Protein AF-A0A0G1BAZ5-F1 (afdb_monomer_lite)

pLDDT: mean 87.88, std 10.34, range [31.88, 98.12]

InterPro domains:
  IPR029044 Nucleotide-diphospho-sugar transferases [G3DSA:3.90.550.10] (194-317)
  IPR029044 Nucleotide-diphospho-sugar transferases [SSF53448] (196-314)

Organism: NCBI:txid1618425

Structure (mmCIF, N/CA/C/O backbone):
data_AF-A0A0G1BAZ5-F1
#
_entry.id   AF-A0A0G1BAZ5-F1
#
loop_
_atom_site.group_PDB
_atom_site.id
_atom_site.type_symbol
_atom_site.label_atom_id
_atom_site.label_alt_id
_atom_site.label_comp_id
_atom_site.label_asym_id
_atom_site.label_entity_id
_atom_site.label_seq_id
_atom_site.pdbx_PDB_ins_code
_atom_site.Cartn_x
_atom_site.Cartn_y
_atom_site.Cartn_z
_atom_site.occupancy
_atom_site.B_iso_or_equiv
_atom_site.auth_seq_id
_atom_site.auth_comp_id
_atom_site.auth_asym_id
_atom_site.auth_atom_id
_atom_site.pdbx_PDB_model_num
ATOM 1 N N . MET A 1 1 ? 21.509 10.131 -35.962 1.00 60.25 1 MET A N 1
ATOM 2 C CA . MET A 1 1 ? 20.056 10.427 -35.978 1.00 60.25 1 MET A CA 1
ATOM 3 C C . MET A 1 1 ? 19.266 9.506 -36.912 1.00 60.25 1 MET A C 1
ATOM 5 O O . MET A 1 1 ? 18.356 8.851 -36.431 1.00 60.25 1 MET A O 1
ATOM 9 N N . ARG A 1 2 ? 19.625 9.376 -38.204 1.00 80.31 2 ARG A N 1
ATOM 10 C CA . ARG A 1 2 ? 18.877 8.543 -39.177 1.00 80.31 2 ARG A CA 1
ATOM 11 C C . ARG A 1 2 ? 18.777 7.054 -38.803 1.00 80.31 2 ARG A C 1
ATOM 13 O O . ARG A 1 2 ? 17.707 6.485 -38.927 1.00 80.31 2 ARG A O 1
ATOM 20 N N . ILE A 1 3 ? 19.853 6.454 -38.287 1.00 83.00 3 ILE A N 1
ATOM 21 C CA . ILE A 1 3 ? 19.886 5.029 -37.901 1.00 83.00 3 ILE A CA 1
ATOM 22 C C . ILE A 1 3 ? 18.921 4.736 -36.740 1.00 83.00 3 ILE A C 1
ATOM 24 O O . ILE A 1 3 ? 18.090 3.841 -36.843 1.00 83.00 3 ILE A O 1
ATOM 28 N N . LEU A 1 4 ? 18.992 5.529 -35.664 1.00 75.44 4 LEU A N 1
ATOM 29 C CA . LEU A 1 4 ? 18.112 5.383 -34.499 1.00 75.44 4 LEU A CA 1
ATOM 30 C C . LEU A 1 4 ? 16.642 5.632 -34.868 1.00 75.44 4 LEU A C 1
ATOM 32 O O . LEU A 1 4 ? 15.769 4.885 -34.444 1.00 75.44 4 LEU A O 1
ATOM 36 N N . LEU A 1 5 ? 16.375 6.645 -35.699 1.00 81.06 5 LEU A N 1
ATOM 37 C CA . LEU A 1 5 ? 15.030 6.923 -36.201 1.00 81.06 5 LEU A CA 1
ATOM 38 C C . LEU A 1 5 ? 14.478 5.731 -37.000 1.00 81.06 5 LEU A C 1
ATOM 40 O O . LEU A 1 5 ? 13.355 5.309 -36.755 1.00 81.06 5 LEU A O 1
ATOM 44 N N . VAL A 1 6 ? 15.271 5.167 -37.918 1.00 88.31 6 VAL A N 1
ATOM 45 C CA . VAL A 1 6 ? 14.879 3.992 -38.714 1.00 88.31 6 VAL A CA 1
ATOM 46 C C . VAL A 1 6 ? 14.618 2.783 -37.822 1.00 88.31 6 VAL A C 1
ATOM 48 O O . VAL A 1 6 ? 13.613 2.110 -38.016 1.00 88.31 6 VAL A O 1
ATOM 51 N N . PHE A 1 7 ? 15.456 2.546 -36.812 1.00 86.56 7 PHE A N 1
ATOM 52 C CA . PHE A 1 7 ? 15.243 1.474 -35.841 1.00 86.56 7 PHE A CA 1
ATOM 53 C C . PHE A 1 7 ? 13.914 1.623 -35.089 1.00 86.56 7 PHE A C 1
ATOM 55 O O . PHE A 1 7 ? 13.114 0.688 -35.049 1.00 86.56 7 PHE A O 1
ATOM 62 N N . ILE A 1 8 ? 13.663 2.807 -34.517 1.00 83.00 8 ILE A N 1
ATOM 63 C CA . ILE A 1 8 ? 12.456 3.088 -33.727 1.00 83.00 8 ILE A CA 1
ATOM 64 C C . ILE A 1 8 ? 11.206 2.992 -34.607 1.00 83.00 8 ILE A C 1
ATOM 66 O O . ILE A 1 8 ? 10.242 2.328 -34.228 1.00 83.00 8 ILE A O 1
ATOM 70 N N . LEU A 1 9 ? 11.227 3.605 -35.797 1.00 89.06 9 LEU A N 1
ATOM 71 C CA . LEU A 1 9 ? 10.102 3.571 -36.732 1.00 89.06 9 LEU A CA 1
ATOM 72 C C . LEU A 1 9 ? 9.824 2.155 -37.239 1.00 89.06 9 LEU A C 1
ATOM 74 O O . LEU A 1 9 ? 8.667 1.749 -37.253 1.00 89.06 9 LEU A O 1
ATOM 78 N N . ALA A 1 10 ? 10.855 1.390 -37.610 1.00 90.62 10 ALA A N 1
ATOM 79 C CA . ALA A 1 10 ? 10.693 0.002 -38.041 1.00 90.62 10 ALA A CA 1
ATOM 80 C C . ALA A 1 10 ? 10.115 -0.870 -36.919 1.00 90.62 10 ALA A C 1
ATOM 82 O O . ALA A 1 10 ? 9.191 -1.644 -37.159 1.00 90.62 10 ALA A O 1
ATOM 83 N N . THR A 1 11 ? 10.598 -0.696 -35.684 1.00 90.00 11 THR A N 1
ATOM 84 C CA . THR A 1 11 ? 10.094 -1.426 -34.510 1.00 90.00 11 THR A CA 1
ATOM 85 C C . THR A 1 11 ? 8.623 -1.117 -34.247 1.00 90.00 11 THR A C 1
ATOM 87 O O . THR A 1 11 ? 7.814 -2.038 -34.142 1.00 90.00 11 THR A O 1
ATOM 90 N N . ALA A 1 12 ? 8.253 0.167 -34.204 1.00 88.00 12 ALA A N 1
ATOM 91 C CA . ALA A 1 12 ? 6.871 0.582 -33.981 1.00 88.00 12 ALA A CA 1
ATOM 92 C C . ALA A 1 12 ? 5.942 0.134 -35.121 1.00 88.00 12 ALA A C 1
ATOM 94 O O . ALA A 1 12 ? 4.881 -0.429 -34.863 1.00 88.00 12 ALA A O 1
ATOM 95 N N . LEU A 1 13 ? 6.346 0.331 -36.381 1.00 91.31 13 LEU A N 1
ATOM 96 C CA . LEU A 1 13 ? 5.547 -0.049 -37.548 1.00 91.31 13 LEU A CA 1
ATOM 97 C C . LEU A 1 13 ? 5.283 -1.556 -37.569 1.00 91.31 13 LEU A C 1
ATOM 99 O O . LEU A 1 13 ? 4.149 -1.977 -37.767 1.00 91.31 13 LEU A O 1
ATOM 103 N N . SER A 1 14 ? 6.318 -2.359 -37.324 1.00 91.69 14 SER A N 1
ATOM 104 C CA . SER A 1 14 ? 6.213 -3.817 -37.276 1.00 91.69 14 SER A CA 1
ATOM 105 C C . SER A 1 14 ? 5.307 -4.308 -36.153 1.00 91.69 14 SER A C 1
ATOM 107 O O . SER A 1 14 ? 4.519 -5.231 -36.352 1.00 91.69 14 SER A O 1
ATOM 109 N N . PHE A 1 15 ? 5.389 -3.668 -34.984 1.00 88.31 15 PHE A N 1
ATOM 110 C CA . PHE A 1 15 ? 4.544 -3.980 -33.838 1.00 88.31 15 PHE A CA 1
ATOM 111 C C . PHE A 1 15 ? 3.056 -3.796 -34.174 1.00 88.31 15 PHE A C 1
ATOM 113 O O . PHE A 1 15 ? 2.274 -4.737 -34.049 1.00 88.31 15 PHE A O 1
ATOM 120 N N . TYR A 1 16 ? 2.674 -2.622 -34.691 1.00 87.56 16 TYR A N 1
ATOM 121 C CA . TYR A 1 16 ? 1.282 -2.342 -35.068 1.00 87.56 16 TYR A CA 1
ATOM 122 C C . TYR A 1 16 ? 0.821 -3.133 -36.299 1.00 87.56 16 TYR A C 1
ATOM 124 O O . TYR A 1 16 ? -0.332 -3.555 -36.362 1.00 87.56 16 TYR A O 1
ATOM 132 N N . ALA A 1 17 ? 1.705 -3.372 -37.272 1.00 87.44 17 ALA A N 1
ATOM 133 C CA . ALA A 1 17 ? 1.393 -4.221 -38.419 1.00 87.44 17 ALA A CA 1
ATOM 134 C C . ALA A 1 17 ? 1.111 -5.667 -37.985 1.00 87.44 17 ALA A C 1
ATOM 136 O O . ALA A 1 17 ? 0.187 -6.290 -38.504 1.00 87.44 17 ALA A O 1
ATOM 137 N N . SER A 1 18 ? 1.864 -6.184 -37.011 1.00 84.12 18 SER A N 1
ATOM 138 C CA . SER A 1 18 ? 1.655 -7.525 -36.453 1.00 84.12 18 SER A CA 1
ATOM 139 C C . SER A 1 18 ? 0.312 -7.641 -35.734 1.00 84.12 18 SER A C 1
ATOM 141 O O . SER A 1 18 ? -0.382 -8.639 -35.916 1.00 84.12 18 SER A O 1
ATOM 143 N N . ASP A 1 19 ? -0.091 -6.613 -34.983 1.00 81.38 19 ASP A N 1
ATOM 144 C CA . ASP A 1 19 ? -1.413 -6.544 -34.347 1.00 81.38 19 ASP A CA 1
ATOM 145 C C . ASP A 1 19 ? -2.540 -6.514 -35.387 1.00 81.38 19 ASP A C 1
ATOM 147 O O . ASP A 1 19 ? -3.459 -7.335 -35.360 1.00 81.38 19 ASP A O 1
ATOM 151 N N . PHE A 1 20 ? -2.426 -5.638 -36.387 1.00 83.88 20 PHE A N 1
ATOM 152 C CA . PHE A 1 20 ? -3.407 -5.535 -37.464 1.00 83.88 20 PHE A CA 1
ATOM 153 C C . PHE A 1 20 ? -3.568 -6.852 -38.241 1.00 83.88 20 PHE A C 1
ATOM 155 O O . PHE A 1 20 ? -4.692 -7.306 -38.477 1.00 83.88 20 PHE A O 1
ATOM 162 N N . LEU A 1 21 ? -2.457 -7.503 -38.601 1.00 82.50 21 LEU A N 1
ATOM 163 C CA . LEU A 1 21 ? -2.470 -8.799 -39.280 1.00 82.50 21 LEU A CA 1
ATOM 164 C C . LEU A 1 21 ? -3.069 -9.895 -38.394 1.00 82.50 21 LEU A C 1
ATOM 166 O O . LEU A 1 21 ? -3.875 -10.688 -38.881 1.00 82.50 21 LEU A O 1
ATOM 170 N N . ALA A 1 22 ? -2.746 -9.918 -37.099 1.00 75.50 22 ALA A N 1
ATOM 171 C CA . ALA A 1 22 ? -3.321 -10.869 -36.153 1.00 75.50 22 ALA A CA 1
ATOM 172 C C . ALA A 1 22 ? -4.843 -10.684 -36.010 1.00 75.50 22 ALA A C 1
ATOM 174 O O . ALA A 1 22 ? -5.595 -11.663 -36.013 1.00 75.50 22 ALA A O 1
ATOM 175 N N . GLN A 1 23 ? -5.324 -9.439 -35.945 1.00 78.06 23 GLN A N 1
ATOM 176 C CA . GLN A 1 23 ? -6.755 -9.126 -35.907 1.00 78.06 23 GLN A CA 1
ATOM 177 C C . GLN A 1 23 ? -7.467 -9.526 -37.205 1.00 78.06 23 GLN A C 1
ATOM 179 O O . GLN A 1 23 ? -8.534 -10.146 -37.162 1.00 78.06 23 GLN A O 1
ATOM 184 N N . MET A 1 24 ? -6.867 -9.233 -38.363 1.00 79.75 24 MET A N 1
ATOM 185 C CA . MET A 1 24 ? -7.383 -9.672 -39.661 1.00 79.75 24 MET A CA 1
ATOM 186 C C . MET A 1 24 ? -7.465 -11.196 -39.755 1.00 79.75 24 MET A C 1
ATOM 188 O O . MET A 1 24 ? -8.500 -11.729 -40.157 1.00 79.75 24 MET A O 1
ATOM 192 N N . TRP A 1 25 ? -6.411 -11.902 -39.344 1.00 72.38 25 TRP A N 1
ATOM 193 C CA . TRP A 1 25 ? -6.351 -13.361 -39.366 1.00 72.38 25 TRP A CA 1
ATOM 194 C C . TRP A 1 25 ? -7.456 -13.986 -38.506 1.00 72.38 25 TRP A C 1
ATOM 196 O O . TRP A 1 25 ? -8.169 -14.883 -38.957 1.00 72.38 25 TRP A O 1
ATOM 206 N N . ARG A 1 26 ? -7.686 -13.439 -37.302 1.00 69.75 26 ARG A N 1
ATOM 207 C CA . ARG A 1 26 ? -8.787 -13.852 -36.410 1.00 69.75 26 ARG A CA 1
ATOM 208 C C . ARG A 1 26 ? -10.171 -13.635 -37.030 1.00 69.75 26 ARG A C 1
ATOM 210 O O . ARG A 1 26 ? -11.076 -14.425 -36.773 1.00 69.75 26 ARG A O 1
ATOM 217 N N . LYS A 1 27 ? -10.346 -12.583 -37.838 1.00 74.81 27 LYS A N 1
ATOM 218 C CA . LYS A 1 27 ? -11.616 -12.258 -38.508 1.00 74.81 27 LYS A CA 1
ATOM 219 C C . LYS A 1 27 ? -11.881 -13.134 -39.738 1.00 74.81 27 LYS A C 1
ATOM 221 O O . LYS A 1 27 ? -13.029 -13.486 -39.987 1.00 74.81 27 LYS A O 1
ATOM 226 N N . ILE A 1 28 ? -10.836 -13.478 -40.494 1.00 73.75 28 ILE A N 1
ATOM 227 C CA . ILE A 1 28 ? -10.921 -14.306 -41.711 1.00 73.75 28 ILE A CA 1
ATOM 228 C C . ILE A 1 28 ? -11.102 -15.788 -41.363 1.00 73.75 28 ILE A C 1
ATOM 230 O O . ILE A 1 28 ? -11.812 -16.496 -42.075 1.00 73.75 28 ILE A O 1
ATOM 234 N N . TRP A 1 29 ? -10.513 -16.250 -40.255 1.00 64.88 29 TRP A N 1
ATOM 235 C CA . TRP A 1 29 ? -10.588 -17.647 -39.822 1.00 64.88 29 TRP A CA 1
ATOM 236 C C . TRP A 1 29 ? -11.308 -17.805 -38.471 1.00 64.88 29 TRP A C 1
ATOM 238 O O . TRP A 1 29 ? -10.692 -18.155 -37.458 1.00 64.88 29 TRP A O 1
ATOM 248 N N . PRO A 1 30 ? -12.631 -17.553 -38.411 1.00 55.12 30 PRO A N 1
ATOM 249 C CA . PRO A 1 30 ? -13.392 -17.688 -37.179 1.00 55.12 30 PRO A CA 1
ATOM 250 C C . PRO A 1 30 ? -13.467 -19.166 -36.773 1.00 55.12 30 PRO A C 1
ATOM 252 O O . PRO A 1 30 ? -14.193 -19.956 -37.370 1.00 55.12 30 PRO A O 1
ATOM 255 N N . ARG A 1 31 ? -12.665 -19.533 -35.763 1.00 57.22 31 ARG A N 1
ATOM 256 C CA . ARG A 1 31 ? -12.750 -20.746 -34.923 1.00 57.22 31 ARG A CA 1
ATOM 257 C C . ARG A 1 31 ? -13.478 -21.942 -35.566 1.00 57.22 31 ARG A C 1
ATOM 259 O O . ARG A 1 31 ? -14.566 -22.322 -35.143 1.00 57.22 31 ARG A O 1
ATOM 266 N N . ARG A 1 32 ? -12.826 -22.627 -36.507 1.00 44.25 32 ARG A N 1
ATOM 267 C CA . ARG A 1 32 ? -13.107 -24.045 -36.794 1.00 44.25 32 ARG A CA 1
ATOM 268 C C . ARG A 1 32 ? -11.948 -24.902 -36.293 1.00 44.25 32 ARG A C 1
ATOM 270 O O . ARG A 1 32 ? -11.056 -25.244 -37.053 1.00 44.25 32 ARG A O 1
ATOM 277 N N . GLY A 1 33 ? -11.956 -25.196 -34.992 1.00 47.75 33 GLY A N 1
ATOM 278 C CA . GLY A 1 33 ? -11.323 -26.380 -34.386 1.00 47.75 33 GLY A CA 1
ATOM 279 C C . GLY A 1 33 ? -9.817 -26.624 -34.563 1.00 47.75 33 GLY A C 1
ATOM 280 O O . GLY A 1 33 ? -9.359 -27.686 -34.161 1.00 47.75 33 GLY A O 1
ATOM 281 N N . TRP A 1 34 ? -9.040 -25.708 -35.143 1.00 42.34 34 TRP A N 1
ATOM 282 C CA . TRP A 1 34 ? -7.598 -25.885 -35.342 1.00 42.34 34 TRP A CA 1
ATOM 283 C C . TRP A 1 34 ? -6.799 -25.094 -34.297 1.00 42.34 34 TRP A C 1
ATOM 285 O O . TRP A 1 34 ? -6.991 -23.881 -34.196 1.00 42.34 34 TRP A O 1
ATOM 295 N N . PRO A 1 35 ? -5.871 -25.728 -33.553 1.00 45.25 35 PRO A N 1
ATOM 296 C CA . PRO A 1 35 ? -4.997 -25.059 -32.597 1.00 45.25 35 PRO A CA 1
ATOM 297 C C . PRO A 1 35 ? -3.746 -24.518 -33.305 1.00 45.25 35 PRO A C 1
ATOM 299 O O . PRO A 1 35 ? -2.639 -24.645 -32.792 1.00 45.25 35 PRO A O 1
ATOM 302 N N . VAL A 1 36 ? -3.880 -23.970 -34.517 1.00 49.12 36 VAL A N 1
ATOM 303 C CA . VAL A 1 36 ? -2.745 -23.310 -35.176 1.00 49.12 36 VAL A CA 1
ATOM 304 C C . VAL A 1 36 ? -2.716 -21.882 -34.670 1.00 49.12 36 VAL A C 1
ATOM 306 O O . VAL A 1 36 ? -3.264 -20.959 -35.270 1.00 49.12 36 VAL A O 1
ATOM 309 N N . VAL A 1 37 ? -2.130 -21.742 -33.488 1.00 54.72 37 VAL A N 1
ATOM 310 C CA . VAL A 1 37 ? -1.677 -20.462 -32.969 1.00 54.72 37 VAL A CA 1
ATOM 311 C C . VAL A 1 37 ? -0.551 -20.014 -33.904 1.00 54.72 37 VAL A C 1
ATOM 313 O O . VAL A 1 37 ? 0.462 -20.699 -34.044 1.00 54.72 37 VAL A O 1
ATOM 316 N N . TYR A 1 38 ? -0.783 -18.954 -34.677 1.00 57.47 38 TYR A N 1
ATOM 317 C CA . TYR A 1 38 ? 0.201 -18.476 -35.644 1.00 57.47 38 TYR A CA 1
ATOM 318 C C . TYR A 1 38 ? 1.313 -17.757 -34.882 1.00 57.47 38 TYR A C 1
ATOM 320 O O . TYR A 1 38 ? 1.172 -16.591 -34.531 1.00 57.47 38 TYR A O 1
ATOM 328 N N . HIS A 1 39 ? 2.409 -18.463 -34.602 1.00 64.69 39 HIS A N 1
ATOM 329 C CA . HIS A 1 39 ? 3.541 -17.897 -33.879 1.00 64.69 39 HIS A CA 1
ATOM 330 C C . HIS A 1 39 ? 4.435 -17.064 -34.818 1.00 64.69 39 HIS A C 1
ATOM 332 O O . HIS A 1 39 ? 5.416 -17.557 -35.381 1.00 64.69 39 HIS A O 1
ATOM 338 N N . HIS A 1 40 ? 4.101 -15.783 -35.018 1.00 72.81 40 HIS A N 1
ATOM 339 C CA . HIS A 1 40 ? 4.912 -14.850 -35.824 1.00 72.81 40 HIS A CA 1
ATOM 340 C C . HIS A 1 40 ? 6.213 -14.412 -35.131 1.00 72.81 40 HIS A C 1
ATOM 342 O O . HIS A 1 40 ? 7.065 -13.800 -35.776 1.00 72.81 40 HIS A O 1
ATOM 348 N N . SER A 1 41 ? 6.446 -14.786 -33.873 1.00 77.12 41 SER A N 1
ATOM 349 C CA . SER A 1 41 ? 7.756 -14.690 -33.201 1.00 77.12 41 SER A CA 1
ATOM 350 C C . SER A 1 41 ? 8.904 -15.280 -34.025 1.00 77.12 41 SER A C 1
ATOM 352 O O . SER A 1 41 ? 9.963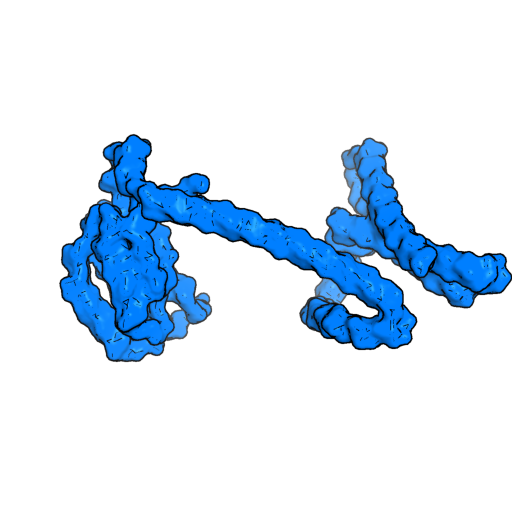 -14.662 -34.114 1.00 77.12 41 SER A O 1
ATOM 354 N N . LEU A 1 42 ? 8.706 -16.435 -34.674 1.00 82.00 42 LEU A N 1
ATOM 355 C CA . LEU A 1 42 ? 9.742 -17.075 -35.490 1.00 82.00 42 LEU A CA 1
ATOM 356 C C . LEU A 1 42 ? 10.106 -16.200 -36.692 1.00 82.00 42 LEU A C 1
ATOM 358 O O . LEU A 1 42 ? 11.282 -16.044 -37.015 1.00 82.00 42 LEU A O 1
ATOM 362 N N . THR A 1 43 ? 9.103 -15.572 -37.314 1.00 84.38 43 THR A N 1
ATOM 363 C CA . THR A 1 43 ? 9.340 -14.614 -38.401 1.00 84.38 43 THR A CA 1
ATOM 364 C C . THR A 1 43 ? 10.125 -13.406 -37.905 1.00 84.38 43 THR A C 1
ATOM 366 O O . THR A 1 43 ? 11.053 -12.966 -38.577 1.00 84.38 43 THR A O 1
ATOM 369 N N . GLY A 1 44 ? 9.847 -12.943 -36.685 1.00 86.69 44 GLY A N 1
ATOM 370 C CA . GLY A 1 44 ? 10.609 -11.873 -36.059 1.00 86.69 44 GLY A CA 1
ATOM 371 C C . GLY A 1 44 ? 12.063 -12.246 -35.768 1.00 86.69 44 GLY A C 1
ATOM 372 O O . GLY A 1 44 ? 12.967 -11.491 -36.119 1.00 86.69 44 GLY A O 1
ATOM 373 N N . VAL A 1 45 ? 12.323 -13.441 -35.229 1.00 86.75 45 VAL A N 1
ATOM 374 C CA . VAL A 1 45 ? 13.691 -13.949 -35.008 1.00 86.75 45 VAL A CA 1
ATOM 375 C C . VAL A 1 45 ? 14.457 -14.068 -36.328 1.00 86.75 45 VAL A C 1
ATOM 377 O O . VAL A 1 45 ? 15.612 -13.650 -36.408 1.00 86.75 45 VAL A O 1
ATOM 380 N N . ILE A 1 46 ? 13.814 -14.573 -37.384 1.00 90.38 46 ILE A N 1
ATOM 381 C CA . ILE A 1 46 ? 14.414 -14.654 -38.722 1.00 90.38 46 ILE A CA 1
ATOM 382 C C . ILE A 1 46 ? 14.764 -13.255 -39.242 1.00 90.38 46 ILE A C 1
ATOM 384 O O . ILE A 1 46 ? 15.864 -13.062 -39.753 1.00 90.38 46 ILE A O 1
ATOM 388 N N . LEU A 1 47 ? 13.884 -12.263 -39.075 1.00 91.75 47 LEU A N 1
ATOM 389 C CA . LEU A 1 47 ? 14.154 -10.878 -39.479 1.00 91.75 47 LEU A CA 1
ATOM 390 C C . LEU A 1 47 ? 15.339 -10.269 -38.715 1.00 91.75 47 LEU A C 1
ATOM 392 O O . LEU A 1 47 ? 16.163 -9.589 -39.326 1.00 91.75 47 LEU A O 1
ATOM 396 N N . ILE A 1 48 ? 15.482 -10.561 -37.417 1.00 90.94 48 ILE A N 1
ATOM 397 C CA . ILE A 1 48 ? 16.656 -10.141 -36.633 1.00 90.94 48 ILE A CA 1
ATOM 398 C C . ILE A 1 48 ? 17.929 -10.770 -37.208 1.00 90.94 48 ILE A C 1
ATOM 400 O O . ILE A 1 48 ? 18.898 -10.056 -37.468 1.00 90.94 48 ILE A O 1
ATOM 404 N N . LEU A 1 49 ? 17.925 -12.086 -37.449 1.00 91.88 49 LEU A N 1
ATOM 405 C CA . LEU A 1 49 ? 19.078 -12.800 -38.006 1.00 91.88 49 LEU A CA 1
ATOM 406 C C . LEU A 1 49 ? 19.452 -12.283 -39.400 1.00 91.88 49 LEU A C 1
ATOM 408 O O . LEU A 1 49 ? 20.630 -12.056 -39.667 1.00 91.88 49 LEU A O 1
ATOM 412 N N . LEU A 1 50 ? 18.464 -12.039 -40.263 1.00 91.94 50 LEU A N 1
ATOM 413 C CA . LEU A 1 50 ? 18.669 -11.445 -41.586 1.00 91.94 50 LEU A CA 1
ATOM 414 C C . LEU A 1 50 ? 19.231 -10.025 -41.493 1.00 91.94 50 LEU A C 1
ATOM 416 O O . LEU A 1 50 ? 20.108 -9.666 -42.274 1.00 91.94 50 LEU A O 1
ATOM 420 N N . GLY A 1 51 ? 18.781 -9.232 -40.521 1.00 90.38 51 GLY A N 1
ATOM 421 C CA . GLY A 1 51 ? 19.323 -7.901 -40.273 1.00 90.38 51 GLY A CA 1
ATOM 422 C C . GLY A 1 51 ? 20.791 -7.938 -39.847 1.00 90.38 51 GLY A C 1
ATOM 423 O O . GLY A 1 51 ? 21.610 -7.218 -40.418 1.00 90.38 51 GLY A O 1
ATOM 424 N N . VAL A 1 52 ? 21.155 -8.828 -38.918 1.00 90.19 52 VAL A N 1
ATOM 425 C CA . VAL A 1 52 ? 22.555 -9.041 -38.506 1.00 90.19 52 VAL A CA 1
ATOM 426 C C . VAL A 1 52 ? 23.403 -9.533 -39.681 1.00 90.19 52 VAL A C 1
ATOM 428 O O . VAL A 1 52 ? 24.486 -9.001 -39.925 1.00 90.19 52 VAL A O 1
ATOM 431 N N . LEU A 1 53 ? 22.898 -10.496 -40.454 1.00 90.25 53 LEU A N 1
ATOM 432 C CA . LEU A 1 53 ? 23.586 -11.024 -41.630 1.00 90.25 53 LEU A CA 1
ATOM 433 C C . LEU A 1 53 ? 23.803 -9.936 -42.691 1.00 90.25 53 LEU A C 1
ATOM 435 O O . LEU A 1 53 ? 24.894 -9.837 -43.250 1.00 90.25 53 LEU A O 1
ATOM 439 N N . SER A 1 54 ? 22.800 -9.082 -42.922 1.00 88.88 54 SER A N 1
ATOM 440 C CA . SER A 1 54 ? 22.914 -7.922 -43.808 1.00 88.88 54 SER A CA 1
ATOM 441 C C . SER A 1 54 ? 24.031 -6.996 -43.339 1.00 88.88 54 SER A C 1
ATOM 443 O O . SER A 1 54 ? 24.876 -6.616 -44.141 1.00 88.88 54 SER A O 1
ATOM 445 N N . LEU A 1 55 ? 24.114 -6.672 -42.045 1.00 87.56 55 LEU A N 1
ATOM 446 C CA . LEU A 1 55 ? 25.169 -5.788 -41.531 1.00 87.56 55 LEU A CA 1
ATOM 447 C C . LEU A 1 55 ? 26.582 -6.322 -41.808 1.00 87.56 55 LEU A C 1
ATOM 449 O O . LEU A 1 55 ? 27.471 -5.529 -42.127 1.00 87.56 55 LEU A O 1
ATOM 453 N N . VAL A 1 56 ? 26.771 -7.642 -41.741 1.00 86.62 56 VAL A N 1
ATOM 454 C CA . VAL A 1 56 ? 28.071 -8.298 -41.952 1.00 86.62 56 VAL A CA 1
ATOM 455 C C . VAL A 1 56 ? 28.390 -8.484 -43.439 1.00 86.62 56 VAL A C 1
ATOM 457 O O . VAL A 1 56 ? 29.496 -8.167 -43.869 1.00 86.62 56 VAL A O 1
ATOM 460 N N . LEU A 1 57 ? 27.437 -8.974 -44.236 1.00 88.50 57 LEU A N 1
ATOM 461 C CA . LEU A 1 57 ? 27.684 -9.429 -45.613 1.00 88.50 57 LEU A CA 1
ATOM 462 C C . LEU A 1 57 ? 27.161 -8.482 -46.700 1.00 88.50 57 LEU A C 1
ATOM 464 O O . LEU A 1 57 ? 27.536 -8.620 -47.858 1.00 88.50 57 LEU A O 1
ATOM 468 N N . GLY A 1 58 ? 26.296 -7.527 -46.361 1.00 81.62 58 GLY A N 1
ATOM 469 C CA . GLY A 1 58 ? 25.597 -6.677 -47.330 1.00 81.62 58 GLY A CA 1
ATOM 470 C C . GLY A 1 58 ? 26.383 -5.452 -47.803 1.00 81.62 58 GLY A C 1
ATOM 471 O O . GLY A 1 58 ? 25.972 -4.791 -48.758 1.00 81.62 58 GLY A O 1
ATOM 472 N N . GLN A 1 59 ? 27.531 -5.141 -47.188 1.00 80.31 59 GLN A N 1
ATOM 473 C CA . GLN A 1 59 ? 28.335 -3.972 -47.572 1.00 80.31 59 GLN A CA 1
ATOM 474 C C . GLN A 1 59 ? 28.744 -3.939 -49.057 1.00 80.31 59 GLN A C 1
ATOM 476 O O . GLN A 1 59 ? 28.606 -2.871 -49.657 1.00 80.31 59 GLN A O 1
ATOM 481 N N . PRO A 1 60 ? 29.174 -5.054 -49.682 1.00 85.12 60 PRO A N 1
ATOM 482 C CA . PRO A 1 60 ? 29.564 -5.069 -51.092 1.00 85.12 60 PRO A CA 1
ATOM 483 C C . PRO A 1 60 ? 28.399 -4.826 -52.061 1.00 85.12 60 PRO A C 1
ATOM 485 O O . PRO A 1 60 ? 28.632 -4.480 -53.213 1.00 85.12 60 PRO A O 1
ATOM 488 N N . ILE A 1 61 ? 27.154 -5.026 -51.614 1.00 85.25 61 ILE A N 1
ATOM 489 C CA . ILE A 1 61 ? 25.964 -5.029 -52.475 1.00 85.25 61 ILE A CA 1
ATOM 490 C C . ILE A 1 61 ? 25.292 -3.655 -52.486 1.00 85.25 61 ILE A C 1
ATOM 492 O O . ILE A 1 61 ? 24.952 -3.134 -53.543 1.00 85.25 61 ILE A O 1
ATOM 496 N N . VAL A 1 62 ? 25.080 -3.068 -51.304 1.00 83.56 62 VAL A N 1
ATOM 497 C CA . VAL A 1 62 ? 24.228 -1.872 -51.140 1.00 83.56 62 VAL A CA 1
ATOM 498 C C . VAL A 1 62 ? 25.021 -0.615 -50.763 1.00 83.56 62 VAL A C 1
ATOM 500 O O . VAL A 1 62 ? 24.464 0.486 -50.736 1.00 83.56 62 VAL A O 1
ATOM 503 N N . GLY A 1 63 ? 26.319 -0.765 -50.479 1.00 84.69 63 GLY A N 1
ATOM 504 C CA . GLY A 1 63 ? 27.183 0.285 -49.942 1.00 84.69 63 GLY A CA 1
ATOM 505 C C . GLY A 1 63 ? 26.989 0.499 -48.436 1.00 84.69 63 GLY A C 1
ATOM 506 O O . GLY A 1 63 ? 25.922 0.244 -47.876 1.00 84.69 63 GLY A O 1
ATOM 507 N N . THR A 1 64 ? 28.031 0.982 -47.755 1.00 80.69 64 THR A N 1
ATOM 508 C CA . THR A 1 64 ? 28.095 1.044 -46.282 1.00 80.69 64 THR A CA 1
ATOM 509 C C . THR A 1 64 ? 26.927 1.803 -45.627 1.00 80.69 64 THR A C 1
ATOM 511 O O . THR A 1 64 ? 26.331 1.252 -44.700 1.00 80.69 64 THR A O 1
ATOM 514 N N . PRO A 1 65 ? 26.513 3.006 -46.086 1.00 84.06 65 PRO A N 1
ATOM 515 C CA . PRO A 1 65 ? 25.427 3.744 -45.433 1.00 84.06 65 PRO A CA 1
ATOM 516 C C . PRO A 1 65 ? 24.069 3.042 -45.553 1.00 84.06 65 PRO A C 1
ATOM 518 O O . PRO A 1 65 ? 23.323 2.967 -44.577 1.00 84.06 65 PRO A O 1
ATOM 521 N N . ASN A 1 66 ? 23.759 2.495 -46.730 1.00 86.00 66 ASN A N 1
ATOM 522 C CA . ASN A 1 66 ? 22.487 1.819 -46.972 1.00 86.00 66 ASN A CA 1
ATOM 523 C C . ASN A 1 66 ? 22.452 0.453 -46.295 1.00 86.00 66 ASN A C 1
ATOM 525 O O . ASN A 1 66 ? 21.420 0.087 -45.746 1.00 86.00 66 ASN A O 1
ATOM 529 N N . ASN A 1 67 ? 23.576 -0.269 -46.261 1.00 88.69 67 ASN A N 1
ATOM 530 C CA . ASN A 1 67 ? 23.648 -1.550 -45.571 1.00 88.69 67 ASN A CA 1
ATOM 531 C C . ASN A 1 67 ? 23.355 -1.409 -44.070 1.00 88.69 67 ASN A C 1
ATOM 533 O O . ASN A 1 67 ? 22.620 -2.213 -43.503 1.00 88.69 67 ASN A O 1
ATOM 537 N N . ILE A 1 68 ? 23.872 -0.348 -43.439 1.00 86.56 68 ILE A N 1
ATOM 538 C CA . ILE A 1 68 ? 23.580 -0.051 -42.032 1.00 86.56 68 ILE A CA 1
ATOM 539 C C . ILE A 1 68 ? 22.088 0.239 -41.837 1.00 86.56 68 ILE A C 1
ATOM 541 O O . ILE A 1 68 ? 21.482 -0.292 -40.910 1.00 86.56 68 ILE A O 1
ATOM 545 N N . LEU A 1 69 ? 21.472 1.047 -42.706 1.00 89.12 69 LEU A N 1
ATOM 546 C CA . LEU A 1 69 ? 20.045 1.370 -42.598 1.00 89.12 69 LEU A CA 1
ATOM 547 C C . LEU A 1 69 ? 19.151 0.145 -42.823 1.00 89.12 69 LEU A C 1
ATOM 549 O O . LEU A 1 69 ? 18.210 -0.056 -42.062 1.00 89.12 69 LEU A O 1
ATOM 553 N N . VAL A 1 70 ? 19.460 -0.678 -43.826 1.00 89.12 70 VAL A N 1
ATOM 554 C CA . VAL A 1 70 ? 18.718 -1.905 -44.150 1.00 89.12 70 VAL A CA 1
ATOM 555 C C . VAL A 1 70 ? 18.839 -2.921 -43.018 1.00 89.12 70 VAL A C 1
ATOM 557 O O . VAL A 1 70 ? 17.824 -3.413 -42.529 1.00 89.12 70 VAL A O 1
ATOM 560 N N . GLY A 1 71 ? 20.057 -3.183 -42.540 1.00 89.31 71 GLY A N 1
ATOM 561 C CA . GLY A 1 71 ? 20.282 -4.108 -41.433 1.00 89.31 71 GLY A CA 1
ATOM 562 C C . GLY A 1 71 ? 19.574 -3.668 -40.151 1.00 89.31 71 GLY A C 1
ATOM 563 O O . GLY A 1 71 ? 18.874 -4.461 -39.526 1.00 89.31 71 GLY A O 1
ATOM 564 N N . VAL A 1 72 ? 19.669 -2.383 -39.797 1.00 89.00 72 VAL A N 1
ATOM 565 C CA . VAL A 1 72 ? 18.996 -1.826 -38.612 1.00 89.00 72 VAL A CA 1
ATOM 566 C C . VAL A 1 72 ? 17.472 -1.817 -38.759 1.00 89.00 72 VAL A C 1
ATOM 568 O O . VAL A 1 72 ? 16.773 -2.078 -37.779 1.00 89.00 72 VAL A O 1
ATOM 571 N N . ALA A 1 73 ? 16.943 -1.577 -39.961 1.00 91.56 73 ALA A N 1
ATOM 572 C CA . ALA A 1 73 ? 15.512 -1.696 -40.226 1.00 91.56 73 ALA A CA 1
ATOM 573 C C . ALA A 1 73 ? 15.027 -3.135 -40.009 1.00 91.56 73 ALA A C 1
ATOM 575 O O . ALA A 1 73 ? 14.058 -3.333 -39.282 1.00 91.56 73 ALA A O 1
ATOM 576 N N . PHE A 1 74 ? 15.715 -4.139 -40.565 1.00 93.62 74 PHE A N 1
ATOM 577 C CA . PHE A 1 74 ? 15.363 -5.553 -40.382 1.00 93.62 74 PHE A CA 1
ATOM 578 C C . PHE A 1 74 ? 15.399 -5.988 -38.914 1.00 93.62 74 PHE A C 1
ATOM 580 O O . PHE A 1 74 ? 14.468 -6.650 -38.455 1.00 93.62 74 PHE A O 1
ATOM 587 N N . ILE A 1 75 ? 16.414 -5.555 -38.158 1.00 92.25 75 ILE A N 1
ATOM 588 C CA . ILE A 1 75 ? 16.478 -5.806 -36.712 1.00 92.25 75 ILE A CA 1
ATOM 589 C C . ILE A 1 75 ? 15.283 -5.149 -36.008 1.00 92.25 75 ILE A C 1
ATOM 591 O O . ILE A 1 75 ? 14.624 -5.804 -35.205 1.00 92.25 75 ILE A O 1
ATOM 595 N N . GLY A 1 76 ? 14.956 -3.893 -36.333 1.00 90.56 76 GLY A N 1
ATOM 596 C CA . GLY A 1 76 ? 13.786 -3.207 -35.777 1.00 90.56 76 GLY A CA 1
ATOM 597 C C . GLY A 1 76 ? 12.470 -3.930 -36.091 1.00 90.56 76 GLY A C 1
ATOM 598 O O . GLY A 1 76 ? 11.685 -4.207 -35.185 1.00 90.56 76 GLY A O 1
ATOM 599 N N . PHE A 1 77 ? 12.250 -4.328 -37.349 1.00 92.88 77 PHE A N 1
ATOM 600 C CA . PHE A 1 77 ? 11.070 -5.103 -37.751 1.00 92.88 77 PHE A CA 1
ATOM 601 C C . PHE A 1 77 ? 10.966 -6.434 -36.998 1.00 92.88 77 PHE A C 1
ATOM 603 O O . PHE A 1 77 ? 9.883 -6.808 -36.533 1.00 92.88 77 PHE A O 1
ATOM 610 N N . GLY A 1 78 ? 12.087 -7.137 -36.850 1.00 91.62 78 GLY A N 1
ATOM 611 C CA . GLY A 1 78 ? 12.141 -8.396 -36.125 1.00 91.62 78 GLY A CA 1
ATOM 612 C C . GLY A 1 78 ? 11.879 -8.245 -34.624 1.00 91.62 78 GLY A C 1
ATOM 613 O O . GLY A 1 78 ? 11.124 -9.020 -34.046 1.00 91.62 78 GLY A O 1
ATOM 614 N N . ILE A 1 79 ? 12.407 -7.196 -33.990 1.00 90.25 79 ILE A N 1
ATOM 615 C CA . ILE A 1 79 ? 12.126 -6.903 -32.577 1.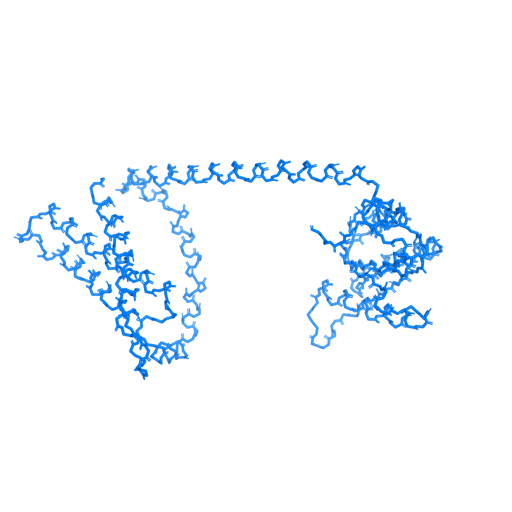00 90.25 79 ILE A CA 1
ATOM 616 C C . ILE A 1 79 ? 10.651 -6.540 -32.379 1.00 90.25 79 ILE A C 1
ATOM 618 O O . ILE A 1 79 ? 10.016 -7.070 -31.471 1.00 90.25 79 ILE A O 1
ATOM 622 N N . GLY A 1 80 ? 10.077 -5.688 -33.233 1.00 89.31 80 GLY A N 1
ATOM 623 C CA . GLY A 1 80 ? 8.672 -5.281 -33.116 1.00 89.31 80 GLY A CA 1
ATOM 624 C C . GLY A 1 80 ? 7.687 -6.451 -33.241 1.00 89.31 80 GLY A C 1
ATOM 625 O O . GLY A 1 80 ? 6.728 -6.530 -32.475 1.00 89.31 80 GLY A O 1
ATOM 626 N N . THR A 1 81 ? 7.955 -7.395 -34.148 1.00 88.19 81 THR A N 1
ATOM 627 C CA . THR A 1 81 ? 7.145 -8.618 -34.327 1.00 88.19 81 THR A CA 1
ATOM 628 C C . THR A 1 81 ? 7.267 -9.575 -33.140 1.00 88.19 81 THR A C 1
ATOM 630 O O . THR A 1 81 ? 6.248 -10.081 -32.667 1.00 88.19 81 THR A O 1
ATOM 633 N N . VAL A 1 82 ? 8.480 -9.790 -32.611 1.00 86.50 82 VAL A N 1
ATOM 634 C CA . VAL A 1 82 ? 8.695 -10.606 -31.400 1.00 86.50 82 VAL A CA 1
ATOM 635 C C . VAL A 1 82 ? 8.026 -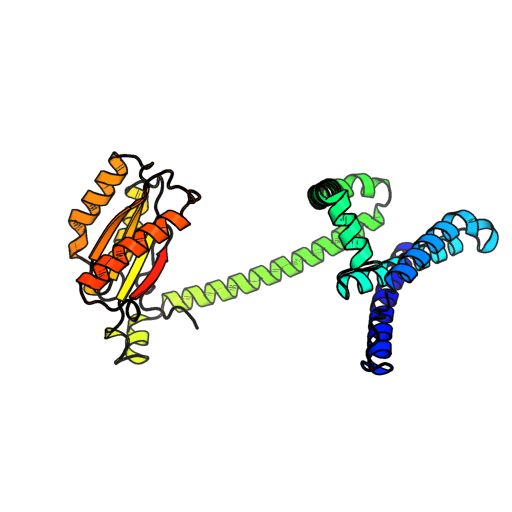9.970 -30.183 1.00 86.50 82 VAL A C 1
ATOM 637 O O . VAL A 1 82 ? 7.346 -10.666 -29.436 1.00 86.50 82 VAL A O 1
ATOM 640 N N . LEU A 1 83 ? 8.168 -8.655 -29.993 1.00 85.69 83 LEU A N 1
ATOM 641 C CA . LEU A 1 83 ? 7.540 -7.936 -28.882 1.00 85.69 83 LEU A CA 1
ATOM 642 C C . LEU A 1 83 ? 6.016 -8.038 -28.931 1.00 85.69 83 LEU A C 1
ATOM 644 O O . LEU A 1 83 ? 5.398 -8.333 -27.913 1.00 85.69 83 LEU A O 1
ATOM 648 N N . HIS A 1 84 ? 5.409 -7.833 -30.104 1.00 85.00 84 HIS A N 1
ATOM 649 C CA . HIS A 1 84 ? 3.966 -8.003 -30.262 1.00 85.00 84 HIS A CA 1
ATOM 650 C C . HIS A 1 84 ? 3.532 -9.432 -29.915 1.00 85.00 84 HIS A C 1
ATOM 652 O O . HIS A 1 84 ? 2.580 -9.625 -29.164 1.00 85.00 84 HIS A O 1
ATOM 658 N N . HIS A 1 85 ? 4.257 -10.436 -30.420 1.00 81.50 85 HIS A N 1
ATOM 659 C CA . HIS A 1 85 ? 3.993 -11.842 -30.117 1.00 81.50 85 HIS A CA 1
ATOM 660 C C . HIS A 1 85 ? 4.040 -12.142 -28.617 1.00 81.50 85 HIS A C 1
ATOM 662 O O . HIS A 1 85 ? 3.091 -12.700 -28.085 1.00 81.50 85 HIS A O 1
ATOM 668 N N . LEU A 1 86 ? 5.105 -11.724 -27.931 1.00 80.25 86 LEU A N 1
ATOM 669 C CA . LEU A 1 86 ? 5.297 -11.955 -26.495 1.00 80.25 86 LEU A CA 1
ATOM 670 C C . LEU A 1 86 ? 4.249 -11.256 -25.619 1.00 80.25 86 LEU A C 1
ATOM 672 O O . LEU A 1 86 ? 3.947 -11.730 -24.530 1.00 80.25 86 LEU A O 1
ATOM 676 N N . LEU A 1 87 ? 3.710 -10.119 -26.068 1.00 79.69 87 LEU A N 1
ATOM 677 C CA . LEU A 1 87 ? 2.631 -9.427 -25.359 1.00 79.69 87 LEU A CA 1
ATOM 678 C C . LEU A 1 87 ? 1.253 -10.043 -25.636 1.00 79.69 87 LEU A C 1
ATOM 680 O O . LEU A 1 87 ? 0.351 -9.908 -24.811 1.00 79.69 87 LEU A O 1
ATOM 684 N N . ALA A 1 88 ? 1.076 -10.694 -26.788 1.00 73.69 88 ALA A N 1
ATOM 685 C CA . ALA A 1 88 ? -0.183 -11.315 -27.186 1.00 73.69 88 ALA A CA 1
ATOM 686 C C . ALA A 1 88 ? -0.302 -12.787 -26.750 1.00 73.69 88 ALA A C 1
ATOM 688 O O . ALA A 1 88 ? -1.420 -13.279 -26.573 1.00 73.69 88 ALA A O 1
ATOM 689 N N . GLU A 1 89 ? 0.820 -13.494 -26.600 1.00 70.06 89 GLU A N 1
ATOM 690 C CA . GLU A 1 89 ? 0.881 -14.930 -26.331 1.00 70.06 89 GLU A CA 1
ATOM 691 C C . GLU A 1 89 ? 1.947 -15.282 -25.287 1.00 70.06 89 GLU A C 1
ATOM 693 O O . GLU A 1 89 ? 3.025 -14.699 -25.243 1.00 70.06 89 GLU A O 1
ATOM 698 N N . ASN A 1 90 ? 1.665 -16.307 -24.478 1.00 67.00 90 ASN A N 1
ATOM 699 C CA . ASN A 1 90 ? 2.531 -16.721 -23.368 1.00 67.00 90 ASN A CA 1
ATOM 700 C C . ASN A 1 90 ? 3.753 -17.562 -23.792 1.00 67.00 90 ASN A C 1
ATOM 702 O O . ASN A 1 90 ? 4.565 -17.900 -22.935 1.00 67.00 90 ASN A O 1
ATOM 706 N N . PHE A 1 91 ? 3.863 -17.951 -25.070 1.00 69.75 91 PHE A N 1
ATOM 707 C CA . PHE A 1 91 ? 4.872 -18.901 -25.556 1.00 69.75 91 PHE A CA 1
ATOM 708 C C . PHE A 1 91 ? 5.484 -18.444 -26.883 1.00 69.75 91 PHE A C 1
ATOM 710 O O . PHE A 1 91 ? 4.788 -17.904 -27.744 1.00 69.75 91 PHE A O 1
ATOM 717 N N . ILE A 1 92 ? 6.784 -18.675 -27.060 1.00 68.75 92 ILE A N 1
ATOM 718 C CA . ILE A 1 92 ? 7.562 -18.205 -28.218 1.00 68.75 92 ILE A CA 1
ATOM 719 C C . ILE A 1 92 ? 7.412 -19.138 -29.423 1.00 68.75 92 ILE A C 1
ATOM 721 O O . ILE A 1 92 ? 7.270 -18.669 -30.542 1.00 68.75 92 ILE A O 1
ATOM 725 N N . ILE A 1 93 ? 7.481 -20.447 -29.224 1.00 68.94 93 ILE A N 1
ATOM 726 C CA . ILE A 1 93 ? 7.561 -21.485 -30.258 1.00 68.94 93 ILE A CA 1
ATOM 727 C C . ILE A 1 93 ? 6.419 -22.486 -30.095 1.00 68.94 93 ILE A C 1
ATOM 729 O O . ILE A 1 93 ? 5.755 -22.829 -31.069 1.00 68.94 93 ILE A O 1
ATOM 733 N N . SER A 1 94 ? 6.232 -23.019 -28.886 1.00 74.44 94 SER A N 1
ATOM 734 C CA . SER A 1 94 ? 5.162 -23.963 -28.566 1.00 74.44 94 SER A CA 1
ATOM 735 C C . SER A 1 94 ? 5.122 -24.212 -27.065 1.00 74.44 94 SER A C 1
ATOM 737 O O . SER A 1 94 ? 6.138 -24.569 -26.462 1.00 74.44 94 SER A O 1
ATOM 739 N N . GLU A 1 95 ? 3.919 -24.169 -26.491 1.00 75.56 95 GLU A N 1
ATOM 740 C CA . GLU A 1 95 ? 3.670 -24.467 -25.078 1.00 75.56 95 GLU A CA 1
ATOM 741 C C . GLU A 1 95 ? 4.323 -25.781 -24.622 1.00 75.56 95 GLU A C 1
ATOM 743 O O . GLU A 1 95 ? 4.941 -25.842 -23.559 1.00 75.56 95 GLU A O 1
ATOM 748 N N . ARG A 1 96 ? 4.225 -26.845 -25.430 1.00 78.44 96 ARG A N 1
ATOM 749 C CA . ARG A 1 96 ? 4.740 -28.167 -25.049 1.00 78.44 96 ARG A CA 1
ATOM 750 C C . ARG A 1 96 ? 6.264 -28.196 -24.998 1.00 78.44 96 ARG A C 1
ATOM 752 O O . ARG A 1 96 ? 6.834 -28.828 -24.114 1.00 78.44 96 ARG A O 1
ATOM 759 N N . ILE A 1 97 ? 6.917 -27.552 -25.962 1.00 80.62 97 ILE A N 1
ATOM 760 C CA . ILE A 1 97 ? 8.378 -27.562 -26.082 1.00 80.62 97 ILE A CA 1
ATOM 761 C C . ILE A 1 97 ? 8.985 -26.692 -24.982 1.00 80.62 97 ILE A C 1
ATOM 763 O O . ILE A 1 97 ? 9.903 -27.136 -24.298 1.00 80.62 97 ILE A O 1
ATOM 767 N N . GLU A 1 98 ? 8.432 -25.500 -24.763 1.00 79.94 98 GLU A N 1
ATOM 768 C CA . GLU A 1 98 ? 8.920 -24.563 -23.749 1.00 79.94 98 GLU A CA 1
ATOM 769 C C . GLU A 1 98 ? 8.696 -25.075 -22.331 1.00 79.94 98 GLU A C 1
ATOM 771 O O . GLU A 1 98 ? 9.636 -25.060 -21.541 1.00 79.94 98 GLU A O 1
ATOM 776 N N . LYS A 1 99 ? 7.516 -25.626 -22.013 1.00 82.25 99 LYS A N 1
ATOM 777 C CA . LYS A 1 99 ? 7.283 -26.241 -20.695 1.00 82.25 99 LYS A CA 1
ATOM 778 C C . LYS A 1 99 ? 8.247 -27.391 -20.430 1.00 82.25 99 LYS A C 1
ATOM 780 O O . LYS A 1 99 ? 8.849 -27.440 -19.363 1.00 82.25 99 LYS A O 1
ATOM 785 N N . ASN A 1 100 ? 8.448 -28.274 -21.410 1.00 86.94 100 ASN A N 1
ATOM 786 C CA . ASN A 1 100 ? 9.405 -29.373 -21.280 1.00 86.94 100 ASN A CA 1
ATOM 787 C C . ASN A 1 100 ? 10.847 -28.865 -21.118 1.00 86.94 100 ASN A C 1
ATOM 789 O O . ASN A 1 100 ? 11.631 -29.480 -20.401 1.00 86.94 100 ASN A O 1
ATOM 793 N N . PHE A 1 101 ? 11.217 -27.768 -21.785 1.00 86.75 101 PHE A N 1
ATOM 794 C CA . PHE A 1 101 ? 12.544 -27.171 -21.658 1.00 86.75 101 PHE A CA 1
ATOM 795 C C . PHE A 1 101 ? 12.755 -26.533 -20.282 1.00 86.75 101 PHE A C 1
ATOM 797 O O . PHE A 1 101 ? 13.774 -26.815 -19.651 1.00 86.75 101 PHE A O 1
ATOM 804 N N . ILE A 1 102 ? 11.788 -25.738 -19.811 1.00 86.50 102 ILE A N 1
ATOM 805 C CA . ILE A 1 102 ? 11.823 -25.078 -18.501 1.00 86.50 102 ILE A CA 1
ATOM 806 C C . ILE A 1 102 ? 11.859 -26.127 -17.392 1.00 86.50 102 ILE A C 1
ATOM 808 O O . ILE A 1 102 ? 12.723 -26.046 -16.537 1.00 86.50 102 ILE A O 1
ATOM 812 N N . GLN A 1 103 ? 11.024 -27.168 -17.449 1.00 86.50 103 GLN A N 1
ATOM 813 C CA . GLN A 1 103 ? 11.051 -28.255 -16.459 1.00 86.50 103 GLN A CA 1
ATOM 814 C C . GLN A 1 103 ? 12.387 -29.009 -16.438 1.00 86.50 103 GLN A C 1
ATOM 816 O O . GLN A 1 103 ? 12.837 -29.451 -15.388 1.00 86.50 103 GLN A O 1
ATOM 821 N N . ARG A 1 104 ? 13.050 -29.164 -17.592 1.00 89.94 104 ARG A N 1
ATOM 822 C CA . ARG A 1 104 ? 14.375 -29.806 -17.664 1.00 89.94 104 ARG A CA 1
ATOM 823 C C . ARG A 1 104 ? 15.509 -28.914 -17.155 1.00 89.94 104 ARG A C 1
ATOM 825 O O . ARG A 1 104 ? 16.524 -29.446 -16.721 1.00 89.94 104 ARG A O 1
ATOM 832 N N . HIS A 1 105 ? 15.356 -27.592 -17.227 1.00 90.50 105 HIS A N 1
ATOM 833 C CA . HIS A 1 105 ? 16.384 -26.607 -16.868 1.00 90.50 105 HIS A CA 1
ATOM 834 C C . HIS A 1 105 ? 15.892 -25.614 -15.810 1.00 90.50 105 HIS A C 1
ATOM 836 O O . HIS A 1 105 ? 16.315 -24.459 -15.820 1.00 90.50 105 HIS A O 1
ATOM 842 N N . GLU A 1 106 ? 15.019 -26.056 -14.905 1.00 89.56 106 GLU A N 1
ATOM 843 C CA . GLU A 1 106 ? 14.283 -25.200 -13.965 1.00 89.56 106 GLU A CA 1
ATOM 844 C C . GLU A 1 106 ? 15.231 -24.284 -13.186 1.00 89.56 106 GLU A C 1
ATOM 846 O O . GLU A 1 106 ? 15.178 -23.067 -13.343 1.00 89.56 106 GLU A O 1
ATOM 851 N N . ASN A 1 107 ? 16.220 -24.875 -12.511 1.00 90.00 107 ASN A N 1
ATOM 852 C CA . ASN A 1 107 ? 17.239 -24.148 -11.749 1.00 90.00 107 ASN A CA 1
ATOM 853 C C . ASN A 1 107 ? 18.039 -23.136 -12.593 1.00 90.00 107 ASN A C 1
ATOM 855 O O . ASN A 1 107 ? 18.512 -22.126 -12.080 1.00 90.00 107 ASN A O 1
ATOM 859 N N . GLY A 1 108 ? 18.274 -23.429 -13.875 1.00 91.25 108 GLY A N 1
ATOM 860 C CA . GLY A 1 108 ? 19.047 -22.555 -14.759 1.00 91.25 108 GLY A CA 1
ATOM 861 C C . GLY A 1 108 ? 18.229 -21.359 -15.238 1.00 91.25 108 GLY A C 1
ATOM 862 O O . GLY A 1 108 ? 18.727 -20.234 -15.250 1.00 91.25 108 GLY A O 1
ATOM 863 N N . VAL A 1 109 ? 16.969 -21.607 -15.603 1.00 88.50 109 VAL A N 1
ATOM 864 C CA . VAL A 1 109 ? 16.020 -20.569 -16.019 1.00 88.50 109 VAL A CA 1
ATOM 865 C C . VAL A 1 109 ? 15.677 -19.664 -14.839 1.00 88.50 109 VAL A C 1
ATOM 867 O O . VAL A 1 109 ? 15.722 -18.448 -14.996 1.00 88.50 109 VAL A O 1
ATOM 870 N N . GLU A 1 110 ? 15.415 -20.234 -13.662 1.00 89.31 110 GLU A N 1
ATOM 871 C CA . GLU A 1 110 ? 15.147 -19.483 -12.432 1.00 89.31 110 GLU A CA 1
ATOM 872 C C . GLU A 1 110 ? 16.312 -18.547 -12.101 1.00 89.31 110 GLU A C 1
ATOM 874 O O . GLU A 1 110 ? 16.127 -17.334 -12.083 1.00 89.31 110 GLU A O 1
ATOM 879 N N . ARG A 1 111 ? 17.542 -19.069 -11.998 1.00 90.88 111 ARG A N 1
ATOM 880 C CA . ARG A 1 111 ? 18.733 -18.241 -11.733 1.00 90.88 111 ARG A CA 1
ATOM 881 C C . ARG A 1 111 ? 18.951 -17.150 -12.778 1.00 90.88 111 ARG A C 1
ATOM 883 O O . ARG A 1 111 ? 19.354 -16.040 -12.439 1.00 90.88 111 ARG A O 1
ATOM 890 N N . PHE A 1 112 ? 18.717 -17.443 -14.058 1.00 91.88 112 PHE A N 1
ATOM 891 C CA . PHE A 1 112 ? 18.833 -16.432 -15.108 1.00 91.88 112 PHE A CA 1
ATOM 892 C C . PHE A 1 112 ? 17.803 -15.311 -14.923 1.00 91.88 112 PHE A C 1
ATOM 894 O O . PHE A 1 112 ? 18.164 -14.136 -14.996 1.00 91.88 112 PHE A O 1
ATOM 901 N N . LEU A 1 113 ? 16.543 -15.661 -14.648 1.00 87.75 113 LEU A N 1
ATOM 902 C CA . LEU A 1 113 ? 15.469 -14.698 -14.403 1.00 87.75 113 LEU A CA 1
ATOM 903 C C . LEU A 1 113 ? 15.661 -13.925 -13.091 1.00 87.75 113 LEU A C 1
ATOM 905 O O . LEU A 1 113 ? 15.285 -12.760 -13.037 1.00 87.75 113 LEU A O 1
ATOM 909 N N . GLU A 1 114 ? 16.285 -14.518 -12.073 1.00 92.38 114 GLU A N 1
ATOM 910 C CA . GLU A 1 114 ? 16.673 -13.830 -10.834 1.00 92.38 114 GLU A CA 1
ATOM 911 C C . GLU A 1 114 ? 17.778 -12.791 -11.075 1.00 92.38 114 GLU A C 1
ATOM 913 O O . GLU A 1 114 ? 17.731 -11.682 -10.539 1.00 92.38 114 GLU A O 1
ATOM 918 N N . ILE A 1 115 ? 18.771 -13.120 -11.909 1.00 95.25 115 ILE A N 1
ATOM 919 C CA . ILE A 1 115 ? 19.891 -12.221 -12.226 1.00 95.25 115 ILE A CA 1
ATOM 920 C C . ILE A 1 115 ? 19.454 -11.099 -13.172 1.00 95.25 115 ILE A C 1
ATOM 922 O O . ILE A 1 115 ? 19.949 -9.975 -13.062 1.00 95.25 115 ILE A O 1
ATOM 926 N N . LEU A 1 116 ? 18.545 -11.386 -14.107 1.00 92.44 116 LEU A N 1
ATOM 927 C CA . LEU A 1 116 ? 18.187 -10.490 -15.205 1.00 92.44 116 LEU A CA 1
ATOM 928 C C . LEU A 1 116 ? 17.763 -9.079 -14.735 1.00 92.44 116 LEU A C 1
ATOM 930 O O . LEU A 1 116 ? 18.344 -8.115 -15.240 1.00 92.44 116 LEU A O 1
ATOM 934 N N . PRO A 1 117 ? 16.850 -8.895 -13.758 1.00 92.50 117 PRO A N 1
ATOM 935 C CA . PRO A 1 117 ? 16.496 -7.570 -13.247 1.00 92.50 117 PRO A CA 1
ATOM 936 C C . PRO A 1 117 ? 17.698 -6.811 -12.674 1.00 92.50 117 PRO A C 1
ATOM 938 O O . PRO A 1 117 ? 17.874 -5.622 -12.949 1.00 92.50 117 PRO A O 1
ATOM 941 N N . GLY A 1 118 ? 18.557 -7.497 -11.914 1.00 94.12 118 GLY A N 1
ATOM 942 C CA . GLY A 1 118 ? 19.760 -6.905 -11.328 1.00 94.12 118 GLY A CA 1
ATOM 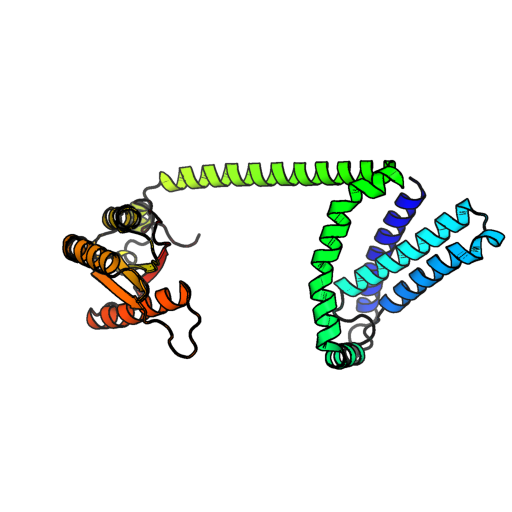943 C C . GLY A 1 118 ? 20.773 -6.493 -12.395 1.00 94.12 118 GLY A C 1
ATOM 944 O O . GLY A 1 118 ? 21.272 -5.369 -12.378 1.00 94.12 118 GLY A O 1
ATOM 945 N N . ALA A 1 119 ? 21.029 -7.366 -13.370 1.00 94.94 119 ALA A N 1
ATOM 946 C CA . ALA A 1 119 ? 21.933 -7.093 -14.482 1.00 94.94 119 ALA A CA 1
ATOM 947 C C . ALA A 1 119 ? 21.443 -5.924 -15.349 1.00 94.94 119 ALA A C 1
ATOM 949 O O . ALA A 1 119 ? 22.228 -5.034 -15.675 1.00 94.94 119 ALA A O 1
ATOM 950 N N . LEU A 1 120 ? 20.145 -5.877 -15.671 1.00 91.38 120 LEU A N 1
ATOM 951 C CA . LEU A 1 120 ? 19.538 -4.757 -16.397 1.00 91.38 120 LEU A CA 1
ATOM 952 C C . LEU A 1 120 ? 19.639 -3.448 -15.607 1.00 91.38 120 LEU A C 1
ATOM 954 O O . LEU A 1 120 ? 19.921 -2.405 -16.194 1.00 91.38 120 LEU A O 1
ATOM 958 N N . THR A 1 121 ? 19.475 -3.502 -14.283 1.00 92.31 121 THR A N 1
ATOM 959 C CA . THR A 1 121 ? 19.633 -2.334 -13.405 1.00 92.31 121 THR A CA 1
ATOM 960 C C . THR A 1 121 ? 21.065 -1.807 -13.442 1.00 92.31 121 THR A C 1
ATOM 962 O O . THR A 1 121 ? 21.273 -0.616 -13.670 1.00 92.31 121 THR A O 1
ATOM 965 N N . TRP A 1 122 ? 22.065 -2.680 -13.288 1.00 95.69 122 TRP A N 1
ATOM 966 C CA . TRP A 1 122 ? 23.476 -2.289 -13.368 1.00 95.69 122 TRP A CA 1
ATOM 967 C C . TRP A 1 122 ? 23.860 -1.762 -14.750 1.00 95.69 122 TRP A C 1
ATOM 969 O O . TRP A 1 122 ? 24.578 -0.764 -14.849 1.00 95.69 122 TRP A O 1
ATOM 979 N N . LEU A 1 123 ? 23.352 -2.382 -15.817 1.00 91.88 123 LEU A N 1
ATOM 980 C CA . LEU A 1 123 ? 23.554 -1.907 -17.182 1.00 91.88 123 LEU A CA 1
ATOM 981 C C . LEU A 1 123 ? 22.974 -0.499 -17.368 1.00 91.88 123 LEU A C 1
ATOM 983 O O . LEU A 1 123 ? 23.669 0.379 -17.871 1.00 91.88 123 LEU A O 1
ATOM 987 N N . ALA A 1 124 ? 21.735 -0.266 -16.929 1.00 87.12 124 ALA A N 1
ATOM 988 C CA . ALA A 1 124 ? 21.077 1.034 -17.028 1.00 87.12 124 ALA A CA 1
ATOM 989 C C . ALA A 1 124 ? 21.787 2.106 -16.187 1.00 87.12 124 ALA A C 1
ATOM 991 O O . ALA A 1 124 ? 22.038 3.202 -16.685 1.00 87.12 124 ALA A O 1
ATOM 992 N N . LEU A 1 125 ? 22.173 1.781 -14.950 1.00 89.69 125 LEU A N 1
ATOM 993 C CA . LEU A 1 125 ? 22.850 2.701 -14.033 1.00 89.69 125 LEU A CA 1
ATOM 994 C C . LEU A 1 125 ? 24.237 3.113 -14.538 1.00 89.69 125 LEU A C 1
ATOM 996 O O . LEU A 1 125 ? 24.622 4.273 -14.425 1.00 89.69 125 LEU A O 1
ATOM 1000 N N . THR A 1 126 ? 24.986 2.174 -15.119 1.00 92.06 126 THR A N 1
ATOM 1001 C CA . THR A 1 126 ? 26.316 2.455 -15.682 1.00 92.06 126 THR A CA 1
ATOM 1002 C C . THR A 1 126 ? 26.255 3.024 -17.100 1.00 92.06 126 THR A C 1
ATOM 1004 O O . THR A 1 126 ? 27.255 3.568 -17.576 1.00 92.06 126 THR A O 1
ATOM 1007 N N . SER A 1 127 ? 25.089 2.955 -17.760 1.00 88.62 127 SER A N 1
ATOM 1008 C CA . SER A 1 127 ? 24.888 3.414 -19.139 1.00 88.62 127 SER A CA 1
ATOM 1009 C C . SER A 1 127 ? 25.370 4.835 -19.427 1.00 88.62 127 SER A C 1
ATOM 1011 O O . SER A 1 127 ? 26.028 5.004 -20.455 1.00 88.62 127 SER A O 1
ATOM 1013 N N . PRO A 1 128 ? 25.190 5.844 -18.550 1.00 88.75 128 PRO A N 1
ATOM 1014 C CA . PRO A 1 128 ? 25.658 7.196 -18.839 1.00 88.75 128 PRO A CA 1
ATOM 1015 C C . PRO A 1 128 ? 27.176 7.283 -18.998 1.00 88.75 128 PRO A C 1
ATOM 1017 O O . PRO A 1 128 ? 27.660 8.070 -19.806 1.00 88.75 128 PRO A O 1
ATOM 1020 N N . VAL A 1 129 ? 27.938 6.450 -18.282 1.00 91.00 129 VAL A N 1
ATOM 1021 C CA . VAL A 1 129 ? 29.404 6.484 -18.327 1.00 91.00 129 VAL A CA 1
ATOM 1022 C C . VAL A 1 129 ? 29.893 6.006 -19.688 1.00 91.00 129 VAL A C 1
ATOM 1024 O O . VAL A 1 129 ? 30.546 6.760 -20.401 1.00 91.00 129 VAL A O 1
ATOM 1027 N N . TRP A 1 130 ? 29.548 4.789 -20.107 1.00 88.88 130 TRP A N 1
ATOM 1028 C CA . TRP A 1 130 ? 30.075 4.238 -21.360 1.00 88.88 130 TRP A CA 1
ATOM 1029 C C . TRP A 1 130 ? 29.360 4.777 -22.611 1.00 88.88 130 TRP A C 1
ATOM 1031 O O . TRP A 1 130 ? 29.999 4.914 -23.659 1.00 88.88 130 TRP A O 1
ATOM 1041 N N . LEU A 1 131 ? 28.079 5.170 -22.526 1.00 84.69 131 LEU A N 1
ATOM 1042 C CA . LEU A 1 131 ? 27.400 5.864 -23.630 1.00 84.69 131 LEU A CA 1
ATOM 1043 C C . LEU A 1 131 ? 27.961 7.266 -23.869 1.00 84.69 131 LEU A C 1
ATOM 1045 O O . LEU A 1 131 ? 27.952 7.711 -25.014 1.00 84.69 131 LEU A O 1
ATOM 1049 N N . SER A 1 132 ? 28.487 7.949 -22.843 1.00 88.44 132 SER A N 1
ATOM 1050 C CA . SER A 1 132 ? 29.086 9.279 -23.027 1.00 88.44 132 SER A CA 1
ATOM 1051 C C . SER A 1 132 ? 30.302 9.246 -23.957 1.00 88.44 132 SER A C 1
ATOM 1053 O O . SER A 1 132 ? 30.458 10.134 -24.792 1.00 88.44 132 SER A O 1
ATOM 1055 N N . PHE A 1 133 ? 31.117 8.188 -23.870 1.00 90.25 133 PHE A N 1
ATOM 1056 C CA . PHE A 1 133 ? 32.303 8.012 -24.710 1.00 90.25 133 PHE A CA 1
ATOM 1057 C C . PHE A 1 133 ? 31.976 7.454 -26.098 1.00 90.25 133 PHE A C 1
ATOM 1059 O O . PHE A 1 133 ? 32.662 7.776 -27.064 1.00 90.25 133 PHE A O 1
ATOM 1066 N N . THR A 1 134 ? 30.950 6.606 -26.210 1.00 86.31 134 THR A N 1
ATOM 1067 C CA . THR A 1 134 ? 30.644 5.889 -27.460 1.00 8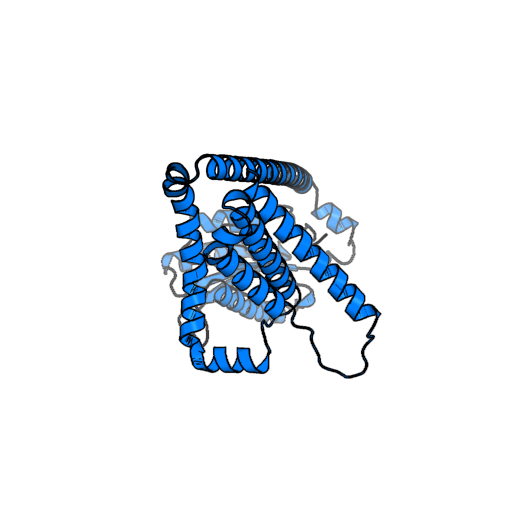6.31 134 THR A CA 1
ATOM 1068 C C . THR A 1 134 ? 29.611 6.606 -28.328 1.00 86.31 134 THR A C 1
ATOM 1070 O O . THR A 1 134 ? 29.781 6.683 -29.543 1.00 86.31 134 THR A O 1
ATOM 1073 N N . LEU A 1 135 ? 28.536 7.136 -27.733 1.00 86.94 135 LEU A N 1
ATOM 1074 C CA . LEU A 1 135 ? 27.380 7.718 -28.425 1.00 86.94 135 LEU A CA 1
ATOM 1075 C C . LEU A 1 135 ? 26.784 8.909 -27.632 1.00 86.94 135 LEU A C 1
ATOM 1077 O O . LEU A 1 135 ? 25.620 8.850 -27.214 1.00 86.94 135 LEU A O 1
ATOM 1081 N N . PRO A 1 136 ? 27.518 10.029 -27.470 1.00 87.06 136 PRO A N 1
ATOM 1082 C CA . PRO A 1 136 ? 27.108 11.148 -26.610 1.00 87.06 136 PRO A CA 1
ATOM 1083 C C . PRO A 1 136 ? 25.753 11.759 -26.999 1.00 87.06 136 PRO A C 1
ATOM 1085 O O . PRO A 1 136 ? 24.956 12.123 -26.137 1.00 87.06 136 PRO A O 1
ATOM 1088 N N . PHE A 1 137 ? 25.434 11.813 -28.296 1.00 87.12 137 PHE A N 1
ATOM 1089 C CA . PHE A 1 137 ? 24.137 12.312 -28.762 1.00 87.12 137 PHE A CA 1
ATOM 1090 C C . PHE A 1 137 ? 22.970 11.403 -28.357 1.00 87.12 137 PHE A C 1
ATOM 1092 O O . PHE A 1 137 ? 21.901 11.904 -28.025 1.00 87.12 137 PHE A O 1
ATOM 1099 N N . ALA A 1 138 ? 23.151 10.077 -28.375 1.00 79.31 138 ALA A N 1
ATOM 1100 C CA . ALA A 1 138 ? 22.102 9.142 -27.964 1.00 79.31 138 ALA A CA 1
ATOM 1101 C C . ALA A 1 138 ? 21.825 9.258 -26.459 1.00 79.31 138 ALA A C 1
ATOM 1103 O O . ALA A 1 138 ? 20.664 9.280 -26.056 1.00 79.31 138 ALA A O 1
ATOM 1104 N N . LEU A 1 139 ? 22.884 9.412 -25.655 1.00 87.19 139 LEU A N 1
ATOM 1105 C CA . LEU A 1 139 ? 22.769 9.665 -24.221 1.00 87.19 139 LEU A CA 1
ATOM 1106 C C . LEU A 1 139 ? 21.999 10.961 -23.931 1.00 87.19 139 LEU A C 1
ATOM 1108 O O . LEU A 1 139 ? 21.094 10.951 -23.104 1.00 87.19 139 LEU A O 1
ATOM 1112 N N . ALA A 1 140 ? 22.300 12.051 -24.643 1.00 89.62 140 ALA A N 1
ATOM 1113 C CA . ALA A 1 140 ? 21.599 13.323 -24.464 1.00 89.62 140 ALA A CA 1
ATOM 1114 C C . ALA A 1 140 ? 20.087 13.208 -24.736 1.00 89.62 140 ALA A C 1
ATOM 1116 O O . ALA A 1 140 ? 19.283 13.706 -23.951 1.00 89.62 140 ALA A O 1
ATOM 1117 N N . TYR A 1 141 ? 19.684 12.512 -25.808 1.00 87.00 141 TYR A N 1
ATOM 1118 C CA . TYR A 1 141 ? 18.262 12.261 -26.077 1.00 87.00 141 TYR A CA 1
ATOM 1119 C C . TYR A 1 141 ? 17.610 11.373 -25.014 1.00 87.00 141 TYR A C 1
ATOM 1121 O O . TYR A 1 141 ? 16.473 11.637 -24.629 1.00 87.00 141 TYR A O 1
ATOM 1129 N N . LEU A 1 142 ? 18.311 10.340 -24.537 1.00 84.56 142 LEU A N 1
ATOM 1130 C CA . LEU A 1 142 ? 17.811 9.459 -23.481 1.00 84.56 142 LEU A CA 1
ATOM 1131 C C . LEU A 1 142 ? 17.550 10.245 -22.193 1.00 84.56 142 LEU A C 1
ATOM 1133 O O . LEU A 1 142 ? 16.462 10.129 -21.634 1.00 84.56 142 LEU A O 1
ATOM 1137 N N . ILE A 1 143 ? 18.511 11.072 -21.767 1.00 90.31 143 ILE A N 1
ATOM 1138 C CA . ILE A 1 143 ? 18.371 11.937 -20.589 1.00 90.31 143 ILE A CA 1
ATOM 1139 C C . ILE A 1 143 ? 17.198 12.897 -20.779 1.00 90.31 143 ILE A C 1
ATOM 1141 O O . ILE A 1 143 ? 16.331 12.960 -19.921 1.00 90.31 143 ILE A O 1
ATOM 1145 N N . LEU A 1 144 ? 17.095 13.566 -21.931 1.00 92.44 144 LEU A N 1
ATOM 1146 C CA . LEU A 1 144 ? 16.002 14.503 -22.194 1.00 92.44 144 LEU A CA 1
ATOM 1147 C C . LEU A 1 144 ? 14.621 13.828 -22.135 1.00 92.44 144 LEU A C 1
ATOM 1149 O O . LEU A 1 144 ? 13.690 14.382 -21.556 1.00 92.44 144 LEU A O 1
ATOM 1153 N N . ILE A 1 145 ? 14.472 12.627 -22.705 1.00 89.06 145 ILE A N 1
ATOM 1154 C CA . ILE A 1 145 ? 13.218 11.860 -22.622 1.00 89.06 145 ILE A CA 1
ATOM 1155 C C . ILE A 1 145 ? 12.923 11.467 -21.171 1.00 89.06 145 ILE A C 1
ATOM 1157 O O . ILE A 1 145 ? 11.778 11.591 -20.731 1.00 89.06 145 ILE A O 1
ATOM 1161 N N . ALA A 1 146 ? 13.937 11.012 -20.430 1.00 88.38 146 ALA A N 1
ATOM 1162 C CA . ALA A 1 146 ? 13.796 10.653 -19.025 1.00 88.38 146 ALA A CA 1
ATOM 1163 C C . ALA A 1 146 ? 13.382 11.866 -18.177 1.00 88.38 146 ALA A C 1
ATOM 1165 O O . ALA A 1 146 ? 12.429 11.758 -17.410 1.00 88.38 146 ALA A O 1
ATOM 1166 N N . ASP A 1 147 ? 14.019 13.022 -18.357 1.00 95.19 147 ASP A N 1
ATOM 1167 C CA . ASP A 1 147 ? 13.707 14.262 -17.641 1.00 95.19 147 ASP A CA 1
ATOM 1168 C C . ASP A 1 147 ? 12.273 14.720 -17.915 1.00 95.19 147 ASP A C 1
ATOM 1170 O O . ASP A 1 147 ? 11.531 15.045 -16.989 1.00 95.19 147 ASP A O 1
ATOM 1174 N N . VAL A 1 148 ? 11.840 14.684 -19.180 1.00 96.38 148 VAL A N 1
ATOM 1175 C CA . VAL A 1 148 ? 10.459 15.007 -19.563 1.00 96.38 148 VAL A CA 1
ATOM 1176 C C . VAL A 1 148 ? 9.469 14.023 -18.928 1.00 96.38 148 VAL A C 1
ATOM 1178 O O . VAL A 1 148 ? 8.451 14.439 -18.374 1.00 96.38 148 VAL A O 1
ATOM 1181 N N . TYR A 1 149 ? 9.764 12.722 -18.957 1.00 94.00 149 TYR A N 1
ATOM 1182 C CA . TYR A 1 149 ? 8.944 11.695 -18.310 1.00 94.00 149 TYR A CA 1
ATOM 1183 C C . TYR A 1 149 ? 8.834 11.912 -16.793 1.00 94.00 149 TYR A C 1
ATOM 1185 O O . TYR A 1 149 ? 7.734 11.877 -16.232 1.00 94.00 149 TYR A O 1
ATOM 1193 N N . TRP A 1 150 ? 9.958 12.173 -16.121 1.00 95.38 150 TRP A N 1
ATOM 1194 C CA . TRP A 1 150 ? 9.996 12.450 -14.687 1.00 95.38 150 TRP A CA 1
ATOM 1195 C C . TRP A 1 150 ? 9.271 13.745 -14.335 1.00 95.38 150 TRP A C 1
ATOM 1197 O O . TRP A 1 150 ? 8.549 13.768 -13.341 1.00 95.38 150 TRP A O 1
ATOM 1207 N N . LEU A 1 151 ? 9.369 14.779 -15.172 1.00 97.50 151 LEU A N 1
ATOM 1208 C CA . LEU A 1 151 ? 8.615 16.018 -15.010 1.00 97.50 151 LEU A CA 1
ATOM 1209 C C . LEU A 1 151 ? 7.103 15.762 -15.053 1.00 97.50 151 LEU A C 1
ATOM 1211 O O . LEU A 1 151 ? 6.382 16.202 -14.158 1.00 97.50 151 LEU A O 1
ATOM 1215 N N . PHE A 1 152 ? 6.612 15.009 -16.042 1.00 97.00 152 PHE A N 1
ATOM 1216 C CA . PHE A 1 152 ? 5.188 14.669 -16.125 1.00 97.00 152 PHE A CA 1
ATOM 1217 C C . PHE A 1 152 ? 4.713 13.854 -14.918 1.00 97.00 152 PHE A C 1
ATOM 1219 O O . PHE A 1 152 ? 3.636 14.124 -14.380 1.00 97.00 152 PHE A O 1
ATOM 1226 N N . ASN A 1 153 ? 5.511 12.889 -14.453 1.00 94.44 153 ASN A N 1
ATOM 1227 C CA . ASN A 1 153 ? 5.183 12.121 -13.252 1.00 94.44 153 ASN A CA 1
ATOM 1228 C C . ASN A 1 153 ? 5.188 12.979 -11.988 1.00 94.44 153 ASN A C 1
ATOM 1230 O O . ASN A 1 153 ? 4.273 12.848 -11.176 1.00 94.44 153 ASN A O 1
ATOM 1234 N N . ALA A 1 154 ? 6.165 13.874 -11.835 1.00 97.56 154 ALA A N 1
ATOM 1235 C CA . ALA A 1 154 ? 6.227 14.802 -10.715 1.00 97.56 154 ALA A CA 1
ATOM 1236 C C . ALA A 1 154 ? 4.978 15.689 -10.685 1.00 97.56 154 ALA A C 1
ATOM 1238 O O . ALA A 1 154 ? 4.288 15.725 -9.671 1.00 97.56 154 ALA A O 1
ATOM 1239 N N . VAL A 1 155 ? 4.609 16.301 -11.817 1.00 98.12 155 VAL A N 1
ATOM 1240 C CA . VAL A 1 155 ? 3.385 17.112 -11.931 1.00 98.12 155 VAL A CA 1
ATOM 1241 C C . VAL A 1 155 ? 2.139 16.287 -11.599 1.00 98.12 155 VAL A C 1
ATOM 1243 O O . VAL A 1 155 ? 1.311 16.727 -10.801 1.00 98.12 155 VAL A O 1
ATOM 1246 N N . LYS A 1 156 ? 2.010 15.073 -12.149 1.00 97.44 156 LYS A N 1
ATOM 1247 C CA . LYS A 1 156 ? 0.888 14.167 -11.855 1.00 97.44 156 LYS A CA 1
ATOM 1248 C C . LYS A 1 156 ? 0.778 13.878 -10.356 1.00 97.44 156 LYS A C 1
ATOM 1250 O O . LYS A 1 156 ? -0.303 14.019 -9.788 1.00 97.44 156 LYS A O 1
ATOM 1255 N N . ILE A 1 157 ? 1.879 13.488 -9.716 1.00 97.44 157 ILE A N 1
ATOM 1256 C CA . ILE A 1 157 ? 1.916 13.186 -8.280 1.00 97.44 157 ILE A CA 1
ATOM 1257 C C . ILE A 1 157 ? 1.585 14.441 -7.467 1.00 97.44 157 ILE A C 1
ATOM 1259 O O . ILE A 1 157 ? 0.751 14.369 -6.569 1.00 97.44 157 ILE A O 1
ATOM 1263 N N . SER A 1 158 ? 2.149 15.603 -7.808 1.00 98.12 158 SER A N 1
ATOM 1264 C CA . SER A 1 158 ? 1.848 16.871 -7.133 1.00 98.12 158 SER A CA 1
ATOM 1265 C C . SER A 1 158 ? 0.362 17.228 -7.195 1.00 98.12 158 SER A C 1
ATOM 1267 O O . SER A 1 158 ? -0.220 17.604 -6.178 1.00 98.12 158 SER A O 1
ATOM 1269 N N . VAL A 1 159 ? -0.276 17.063 -8.356 1.00 98.12 159 VAL A N 1
ATOM 1270 C CA . VAL A 1 159 ? -1.716 17.308 -8.525 1.00 98.12 159 VAL A CA 1
ATOM 1271 C C . VAL A 1 159 ? -2.545 16.340 -7.673 1.00 98.12 159 VAL A C 1
ATOM 1273 O O . VAL A 1 159 ? -3.464 16.767 -6.973 1.00 98.12 159 VAL A O 1
ATOM 1276 N N . LEU A 1 160 ? -2.204 15.047 -7.674 1.00 97.38 160 LEU A N 1
ATOM 1277 C CA . LEU A 1 160 ? -2.895 14.043 -6.858 1.00 97.38 160 LEU A CA 1
ATOM 1278 C C . LEU A 1 160 ? -2.737 14.312 -5.357 1.00 97.38 160 LEU A C 1
ATOM 1280 O O . LEU A 1 160 ? -3.718 14.223 -4.620 1.00 97.38 160 LEU A O 1
ATOM 1284 N N . ILE A 1 161 ? -1.541 14.700 -4.908 1.00 97.88 161 ILE A N 1
ATOM 1285 C CA . ILE A 1 161 ? -1.283 15.091 -3.517 1.00 97.88 161 ILE A CA 1
ATOM 1286 C C . ILE A 1 161 ? -2.112 16.320 -3.149 1.00 97.88 161 ILE A C 1
ATOM 1288 O O . ILE A 1 161 ? -2.721 16.340 -2.081 1.00 97.88 161 ILE A O 1
ATOM 1292 N N . TYR A 1 162 ? -2.192 17.323 -4.026 1.00 98.00 162 TYR A N 1
ATOM 1293 C CA . TYR A 1 162 ? -2.994 18.519 -3.778 1.00 98.00 162 TYR A CA 1
ATOM 1294 C C . TYR A 1 162 ? -4.477 18.181 -3.575 1.00 98.00 162 TYR A C 1
ATOM 1296 O O . TYR A 1 162 ? -5.080 18.589 -2.577 1.00 98.00 162 TYR A O 1
ATOM 1304 N N . PHE A 1 163 ? -5.068 17.393 -4.478 1.00 97.69 163 PHE A N 1
ATOM 1305 C CA . PHE A 1 163 ? -6.462 16.968 -4.343 1.00 97.69 163 PHE A CA 1
ATOM 1306 C C . PHE A 1 163 ? -6.677 16.051 -3.134 1.00 97.69 163 PHE A C 1
ATOM 1308 O O . PHE A 1 163 ? -7.654 16.228 -2.405 1.00 97.69 163 PHE A O 1
ATOM 1315 N N . GLY A 1 164 ? -5.752 15.124 -2.869 1.00 96.50 164 GLY A N 1
ATOM 1316 C CA . GLY A 1 164 ? -5.779 14.260 -1.689 1.00 96.50 164 GLY A CA 1
ATOM 1317 C C . GLY A 1 164 ? -5.740 15.060 -0.387 1.00 96.50 164 GLY A C 1
ATOM 1318 O O . GLY A 1 164 ? -6.554 14.831 0.506 1.00 96.50 164 GLY A O 1
ATOM 1319 N N . TYR A 1 165 ? -4.877 16.074 -0.312 1.00 96.56 165 TYR A N 1
ATOM 1320 C CA . TYR A 1 165 ? -4.798 16.992 0.820 1.00 96.56 165 TYR A CA 1
ATOM 1321 C C . TYR A 1 165 ? -6.101 17.776 1.007 1.00 96.56 165 TYR A C 1
ATOM 1323 O O . TYR A 1 165 ? -6.636 17.825 2.114 1.00 96.56 165 TYR A O 1
ATOM 1331 N N . LYS A 1 166 ? -6.665 18.343 -0.069 1.00 96.75 166 LYS A N 1
ATOM 1332 C CA . LYS A 1 166 ? -7.954 19.051 -0.006 1.00 96.75 166 LYS A CA 1
ATOM 1333 C C . LYS A 1 166 ? -9.084 18.132 0.468 1.00 96.75 166 LYS A C 1
ATOM 1335 O O . LYS A 1 166 ? -9.857 18.546 1.332 1.00 96.75 166 LYS A O 1
ATOM 1340 N N . LYS A 1 167 ? -9.151 16.889 -0.031 1.00 94.50 167 LYS A N 1
ATOM 1341 C CA . LYS A 1 167 ? -10.132 15.876 0.398 1.00 94.50 167 LYS A CA 1
ATOM 1342 C C . LYS A 1 167 ? -9.942 15.500 1.869 1.00 94.50 167 LYS A C 1
ATOM 1344 O O . LYS A 1 167 ? -10.923 15.464 2.603 1.00 94.50 167 LYS A O 1
ATOM 1349 N N . MET A 1 168 ? -8.703 15.303 2.323 1.00 93.38 168 MET A N 1
ATOM 1350 C CA . MET A 1 168 ? -8.387 15.031 3.729 1.00 93.38 168 MET A CA 1
ATOM 1351 C C . MET A 1 168 ? -8.808 16.193 4.641 1.00 93.38 168 MET A C 1
ATOM 1353 O O . MET A 1 168 ? -9.441 15.962 5.666 1.00 93.38 168 MET A O 1
ATOM 1357 N N . VAL A 1 169 ? -8.487 17.443 4.283 1.00 94.06 169 VAL A N 1
ATOM 1358 C CA . VAL A 1 169 ? -8.875 18.627 5.073 1.00 94.06 169 VAL A CA 1
ATOM 1359 C C . VAL A 1 169 ? -10.392 18.790 5.117 1.00 94.06 169 VAL A C 1
ATOM 1361 O O . VAL A 1 169 ? -10.933 19.119 6.169 1.00 94.06 169 VAL A O 1
ATOM 1364 N N . TYR A 1 170 ? -11.080 18.555 3.998 1.00 93.38 170 TYR A N 1
ATOM 1365 C CA . TYR A 1 170 ? -12.539 18.544 3.968 1.00 93.38 170 TYR A CA 1
ATOM 1366 C C . TYR A 1 170 ? -13.098 17.466 4.900 1.00 93.38 170 TYR A C 1
ATOM 1368 O O . TYR A 1 170 ? -13.926 17.791 5.747 1.00 93.38 170 TYR A O 1
ATOM 1376 N N . ALA A 1 171 ? -12.597 16.229 4.792 1.00 91.62 171 ALA A N 1
ATOM 1377 C CA . ALA A 1 171 ? -13.033 15.089 5.591 1.00 91.62 171 ALA A CA 1
ATOM 1378 C C . ALA A 1 171 ? -12.827 15.323 7.093 1.00 91.62 171 ALA A C 1
ATOM 1380 O O . ALA A 1 171 ? -13.752 15.115 7.863 1.00 91.62 171 ALA A O 1
ATOM 1381 N N . LYS A 1 172 ? -11.669 15.842 7.515 1.00 90.56 172 LYS A N 1
ATOM 1382 C CA . LYS A 1 172 ? -11.390 16.146 8.932 1.00 90.56 172 LYS A CA 1
ATOM 1383 C C . LYS A 1 172 ? -12.363 17.152 9.555 1.00 90.56 172 LYS A C 1
ATOM 1385 O O . LYS A 1 172 ? -12.552 17.132 10.762 1.00 90.56 172 LYS A O 1
ATOM 1390 N N . LYS A 1 173 ? -12.944 18.050 8.751 1.00 91.75 173 LYS A N 1
ATOM 1391 C CA . LYS A 1 173 ? -13.892 19.079 9.210 1.00 91.75 173 LYS A CA 1
ATOM 1392 C C . LYS A 1 173 ? -15.347 18.611 9.238 1.00 91.75 173 LYS A C 1
ATOM 1394 O O . LYS A 1 173 ? -16.198 19.383 9.665 1.00 91.75 173 LYS A O 1
ATOM 1399 N N . GLN A 1 174 ? -15.651 17.428 8.704 1.00 92.00 174 GLN A N 1
ATOM 1400 C CA . GLN A 1 174 ? -17.022 16.930 8.700 1.00 92.00 174 GLN A CA 1
ATOM 1401 C C . GLN A 1 174 ? -17.372 16.337 10.061 1.00 92.00 174 GLN A C 1
ATOM 1403 O O . GLN A 1 174 ? -16.556 15.637 10.653 1.00 92.00 174 GLN A O 1
ATOM 1408 N N . ASP A 1 175 ? -18.603 16.584 10.495 1.00 93.81 175 ASP A N 1
ATOM 1409 C CA . ASP A 1 175 ? -19.252 15.822 11.556 1.00 93.81 175 ASP A CA 1
ATOM 1410 C C . ASP A 1 175 ? -19.705 14.480 10.966 1.00 93.81 175 ASP A C 1
ATOM 1412 O O . ASP A 1 175 ? -20.745 14.386 10.307 1.00 93.81 175 ASP A O 1
ATOM 1416 N N . TRP A 1 176 ? -18.852 13.463 11.083 1.00 93.88 176 TRP A N 1
ATOM 1417 C CA . TRP A 1 176 ? -19.131 12.147 10.518 1.00 93.88 176 TRP A CA 1
ATOM 1418 C C . TRP A 1 176 ? -20.140 11.395 11.365 1.00 93.88 176 TRP A C 1
ATOM 1420 O O . TRP A 1 176 ? -20.944 10.648 10.813 1.00 93.88 176 TRP A O 1
ATOM 1430 N N . PHE A 1 177 ? -20.137 11.609 12.681 1.00 92.75 177 PHE A N 1
ATOM 1431 C CA . PHE A 1 177 ? -21.130 10.999 13.552 1.00 92.75 177 PHE A CA 1
ATOM 1432 C C . PHE A 1 177 ? -22.538 11.530 13.283 1.00 92.75 177 PHE A C 1
ATOM 1434 O O . PHE A 1 177 ? -23.452 10.723 13.121 1.00 92.75 177 PHE A O 1
ATOM 1441 N N . GLY A 1 178 ? -22.706 12.845 13.123 1.00 93.38 178 GLY A N 1
ATOM 1442 C CA . GLY A 1 178 ? -23.983 13.438 12.720 1.00 93.38 178 GLY A CA 1
ATOM 1443 C C . GLY A 1 178 ? -24.486 12.881 11.386 1.00 93.38 178 GLY A C 1
ATOM 1444 O O . GLY A 1 178 ? -25.636 12.455 11.291 1.00 93.38 178 GLY A O 1
ATOM 1445 N N . LYS A 1 179 ? -23.604 12.770 10.381 1.00 93.31 179 LYS A N 1
ATOM 1446 C CA . LYS A 1 179 ? -23.948 12.162 9.081 1.00 93.31 179 LYS A CA 1
ATOM 1447 C C . LYS A 1 179 ? -24.321 10.687 9.191 1.00 93.31 179 LYS A C 1
ATOM 1449 O O . LYS A 1 179 ? -25.307 10.271 8.602 1.00 93.31 179 LYS A O 1
ATOM 1454 N N . LEU A 1 180 ? -23.585 9.899 9.975 1.00 92.69 180 LEU A N 1
ATOM 1455 C CA . LEU A 1 180 ? -23.907 8.489 10.216 1.00 92.69 180 LEU A CA 1
ATOM 1456 C C . LEU A 1 180 ? -25.308 8.331 10.830 1.00 92.69 180 LEU A C 1
ATOM 1458 O O . LEU A 1 180 ? -26.049 7.419 10.464 1.00 92.69 180 LEU A O 1
ATOM 1462 N N . GLN A 1 181 ? -25.669 9.216 11.762 1.00 92.12 181 GLN A N 1
ATOM 1463 C CA . GLN A 1 181 ? -26.985 9.221 12.396 1.00 92.12 181 GLN A CA 1
ATOM 1464 C C . GLN A 1 181 ? -28.101 9.653 11.439 1.00 92.12 181 GLN A C 1
ATOM 1466 O O . GLN A 1 181 ? -29.206 9.121 11.538 1.00 92.12 181 GLN A O 1
ATOM 1471 N N . GLU A 1 182 ? -27.823 10.591 10.534 1.00 93.56 182 GLU A N 1
ATOM 1472 C CA . GLU A 1 182 ? -28.760 11.055 9.507 1.00 93.56 182 GLU A CA 1
ATOM 1473 C C . GLU A 1 182 ? -28.987 10.001 8.414 1.00 93.56 182 GLU A C 1
ATOM 1475 O O . GLU A 1 182 ? -30.135 9.709 8.076 1.00 93.56 182 GLU A O 1
ATOM 1480 N N . ASP A 1 183 ? -27.910 9.393 7.912 1.00 92.81 183 ASP A N 1
ATOM 1481 C CA . ASP A 1 183 ? -27.946 8.432 6.807 1.00 92.81 183 ASP A CA 1
ATOM 1482 C C . ASP A 1 183 ? -28.497 7.060 7.246 1.00 92.81 183 ASP A C 1
ATOM 1484 O O . ASP A 1 183 ? -29.200 6.401 6.477 1.00 92.81 183 ASP A O 1
ATOM 1488 N N . PHE A 1 184 ? -28.216 6.627 8.486 1.00 92.06 184 PHE A N 1
ATOM 1489 C CA . PHE A 1 184 ? -28.555 5.283 8.991 1.00 92.06 184 PHE A CA 1
ATOM 1490 C C . PHE A 1 184 ? -29.264 5.281 10.358 1.00 92.06 184 PHE A C 1
ATOM 1492 O O . PHE A 1 184 ? -28.876 4.514 11.250 1.00 92.06 184 PHE A O 1
ATOM 1499 N N . PRO A 1 185 ? -30.323 6.085 10.576 1.00 90.62 185 PRO A N 1
ATOM 1500 C CA . PRO A 1 185 ? -30.877 6.399 11.901 1.00 90.62 185 PRO A CA 1
ATOM 1501 C C . PRO A 1 185 ? -31.321 5.181 12.718 1.00 90.62 185 PRO A C 1
ATOM 1503 O O . PRO A 1 185 ? -31.363 5.243 13.947 1.00 90.62 185 PRO A O 1
ATOM 1506 N N . LYS A 1 186 ? -31.666 4.073 12.051 1.00 90.19 186 LYS A N 1
ATOM 1507 C CA . LYS A 1 186 ? -32.131 2.835 12.690 1.00 90.19 186 LYS A CA 1
ATOM 1508 C C . LYS A 1 186 ? -31.066 1.741 12.740 1.00 90.19 186 LYS A C 1
ATOM 1510 O O . LYS A 1 186 ? -31.165 0.872 13.604 1.00 90.19 186 LYS A O 1
ATOM 1515 N N . GLU A 1 187 ? -30.067 1.761 11.855 1.00 90.00 187 GLU A N 1
ATOM 1516 C CA . GLU A 1 187 ? -29.066 0.691 11.779 1.00 90.00 187 GLU A CA 1
ATOM 1517 C C . GLU A 1 187 ? -27.787 0.988 12.561 1.00 90.00 187 GLU A C 1
ATOM 1519 O O . GLU A 1 187 ? -27.234 0.065 13.162 1.00 90.00 187 GLU A O 1
ATOM 1524 N N . TRP A 1 188 ? -27.311 2.241 12.598 1.00 90.19 188 TRP A N 1
ATOM 1525 C CA . TRP A 1 188 ? -25.995 2.564 13.181 1.00 90.19 188 TRP A CA 1
ATOM 1526 C C . TRP A 1 188 ? -25.888 2.107 14.652 1.00 90.19 188 TRP A C 1
ATOM 1528 O O . TRP A 1 188 ? -24.867 1.583 15.107 1.00 90.19 188 TRP A O 1
ATOM 1538 N N . GLY A 1 189 ? -27.000 2.205 15.390 1.00 91.38 189 GLY A N 1
ATOM 1539 C CA . GLY A 1 189 ? -27.132 1.775 16.781 1.00 91.38 189 GLY A CA 1
ATOM 1540 C C . GLY A 1 189 ? -26.965 0.266 17.001 1.00 91.38 189 GLY A C 1
ATOM 1541 O O . GLY A 1 189 ? -26.764 -0.154 18.139 1.00 91.38 189 GLY A O 1
ATOM 1542 N N . GLY A 1 190 ? -26.970 -0.554 15.950 1.00 91.81 190 GLY A N 1
ATOM 1543 C CA . GLY A 1 190 ? -26.732 -1.995 16.020 1.00 91.81 190 GLY A CA 1
ATOM 1544 C C . GLY A 1 190 ? -25.264 -2.414 15.909 1.00 91.81 190 GLY A C 1
ATOM 1545 O O . GLY A 1 190 ? -24.970 -3.561 16.230 1.00 91.81 190 GLY A O 1
ATOM 1546 N N . TYR A 1 191 ? -24.355 -1.521 15.490 1.00 93.38 191 TYR A N 1
ATOM 1547 C CA . TYR A 1 191 ? -22.961 -1.871 15.189 1.00 93.38 191 TYR A CA 1
ATOM 1548 C C . TYR A 1 191 ? -21.967 -1.470 16.287 1.00 93.38 191 TYR A C 1
ATOM 1550 O O . TYR A 1 191 ? -22.127 -0.458 16.985 1.00 93.38 191 TYR A O 1
ATOM 1558 N N . TYR A 1 192 ? -20.920 -2.277 16.414 1.00 95.12 192 TYR A N 1
ATOM 1559 C CA . TYR A 1 192 ? -19.810 -2.152 17.352 1.00 95.12 192 TYR A CA 1
ATOM 1560 C C . TYR A 1 192 ? -18.497 -2.061 16.577 1.00 95.12 192 TYR A C 1
ATOM 1562 O O . TYR A 1 192 ? -18.359 -2.702 15.540 1.00 95.12 192 TYR A O 1
ATOM 1570 N N . HIS A 1 193 ? -17.519 -1.315 17.086 1.00 95.69 193 HIS A N 1
ATOM 1571 C CA . HIS A 1 193 ? -16.170 -1.297 16.518 1.00 95.69 193 HIS A CA 1
ATOM 1572 C C . HIS A 1 193 ? -15.242 -2.155 17.362 1.00 95.69 193 HIS A C 1
ATOM 1574 O O . HIS A 1 193 ? -15.194 -1.993 18.579 1.00 95.69 193 HIS A O 1
ATOM 1580 N N . PHE A 1 194 ? -14.482 -3.028 16.712 1.00 96.44 194 PHE A N 1
ATOM 1581 C CA . PHE A 1 194 ? -13.405 -3.787 17.323 1.00 96.44 194 PHE A CA 1
ATOM 1582 C C . PHE A 1 194 ? -12.075 -3.407 16.673 1.00 96.44 194 PHE A C 1
ATOM 1584 O O . PHE A 1 194 ? -11.808 -3.733 15.518 1.00 96.44 194 PHE A O 1
ATOM 1591 N N . LEU A 1 195 ? -11.253 -2.678 17.422 1.00 96.31 195 LEU A N 1
ATOM 1592 C CA . LEU A 1 195 ? -9.966 -2.155 16.977 1.00 96.31 195 LEU A CA 1
ATOM 1593 C C . LEU A 1 195 ? -8.857 -3.118 17.393 1.00 96.31 195 LEU A C 1
ATOM 1595 O O . LEU A 1 195 ? -8.677 -3.360 18.581 1.00 96.31 195 LEU A O 1
ATOM 1599 N N . VAL A 1 196 ? -8.112 -3.668 16.439 1.00 96.06 196 VAL A N 1
ATOM 1600 C CA . VAL A 1 196 ? -7.046 -4.646 16.705 1.00 96.06 196 VAL A CA 1
ATOM 1601 C C . VAL A 1 196 ? -5.690 -3.987 16.510 1.00 96.06 196 VAL A C 1
ATOM 1603 O O . VAL A 1 196 ? -5.358 -3.601 15.390 1.00 96.06 196 VAL A O 1
ATOM 1606 N N . LEU A 1 197 ? -4.919 -3.886 17.590 1.00 95.56 197 LEU A N 1
ATOM 1607 C CA . LEU A 1 197 ? -3.593 -3.275 17.631 1.00 95.56 197 LEU A CA 1
ATOM 1608 C C . LEU A 1 197 ? -2.555 -4.354 17.991 1.00 95.56 197 LEU A C 1
ATOM 1610 O O . LEU A 1 197 ? -2.360 -4.634 19.179 1.00 95.56 197 LEU A O 1
ATOM 1614 N N . PRO A 1 198 ? -1.917 -5.011 17.003 1.00 94.12 198 PRO A N 1
ATOM 1615 C CA . PRO A 1 198 ? -0.739 -5.829 17.265 1.00 94.12 198 PRO A CA 1
ATOM 1616 C C . PRO A 1 198 ? 0.440 -4.917 17.623 1.00 94.12 198 PRO A C 1
ATOM 1618 O O . PRO A 1 198 ? 0.637 -3.880 16.997 1.00 94.12 198 PRO A O 1
ATOM 1621 N N . THR A 1 199 ? 1.243 -5.309 18.602 1.00 93.06 199 THR A N 1
ATOM 1622 C CA . THR A 1 199 ? 2.430 -4.565 19.028 1.00 93.06 199 THR A CA 1
ATOM 1623 C C . THR A 1 199 ? 3.576 -5.531 19.310 1.00 93.06 199 THR A C 1
ATOM 1625 O O . THR A 1 199 ? 3.378 -6.583 19.914 1.00 93.06 199 THR A O 1
ATOM 1628 N N . TYR A 1 200 ? 4.783 -5.151 18.895 1.00 89.44 200 TYR A N 1
ATOM 1629 C CA . TYR A 1 200 ? 6.028 -5.847 19.180 1.00 89.44 200 TYR A CA 1
ATOM 1630 C C . TYR A 1 200 ? 7.155 -4.832 19.412 1.00 89.44 200 TYR A C 1
ATOM 1632 O O . TYR A 1 200 ? 7.539 -4.083 18.520 1.00 89.44 200 TYR A O 1
ATOM 1640 N N . LYS A 1 201 ? 7.726 -4.837 20.620 1.00 88.50 201 LYS A N 1
ATOM 1641 C CA . LYS A 1 201 ? 8.766 -3.914 21.117 1.00 88.50 201 LYS A CA 1
ATOM 1642 C C . LYS A 1 201 ? 8.384 -2.440 21.321 1.00 88.50 201 LYS A C 1
ATOM 1644 O O . LYS A 1 201 ? 9.177 -1.741 21.948 1.00 88.50 201 LYS A O 1
ATOM 1649 N N . GLU A 1 202 ? 7.224 -1.948 20.879 1.00 91.19 202 GLU A N 1
ATOM 1650 C CA . GLU A 1 202 ? 6.822 -0.563 21.188 1.00 91.19 202 GLU A CA 1
ATOM 1651 C C . GLU A 1 202 ? 6.570 -0.380 22.696 1.00 91.19 202 GLU A C 1
ATOM 1653 O O . GLU A 1 202 ? 5.925 -1.211 23.337 1.00 91.19 202 GLU A O 1
ATOM 1658 N N . SER A 1 203 ? 7.090 0.702 23.282 1.00 93.12 203 SER A N 1
ATOM 1659 C CA . SER A 1 203 ? 6.898 1.022 24.702 1.00 93.12 203 SER A CA 1
ATOM 1660 C C . SER A 1 203 ? 5.503 1.595 24.969 1.00 93.12 203 SER A C 1
ATOM 1662 O O . SER A 1 203 ? 4.846 2.111 24.063 1.00 93.12 203 SER A O 1
ATOM 1664 N N . LEU A 1 204 ? 5.058 1.581 26.233 1.00 93.00 204 LEU A N 1
ATOM 1665 C CA . LEU A 1 204 ? 3.774 2.186 26.606 1.00 93.00 204 LEU A CA 1
ATOM 1666 C C . LEU A 1 204 ? 3.694 3.675 26.222 1.00 93.00 204 LEU A C 1
ATOM 1668 O O . LEU A 1 204 ? 2.623 4.137 25.857 1.00 93.00 204 LEU A O 1
ATOM 1672 N N . GLU A 1 205 ? 4.809 4.410 26.240 1.00 93.31 205 GLU A N 1
ATOM 1673 C CA . GLU A 1 205 ? 4.857 5.827 25.845 1.00 93.31 205 GLU A CA 1
ATOM 1674 C C . GLU A 1 205 ? 4.440 6.058 24.384 1.00 93.31 205 GLU A C 1
ATOM 1676 O O . GLU A 1 205 ? 3.847 7.087 24.071 1.00 93.31 205 GLU A O 1
ATOM 1681 N N . ILE A 1 206 ? 4.712 5.091 23.501 1.00 92.75 206 ILE A N 1
ATOM 1682 C CA . ILE A 1 206 ? 4.320 5.132 22.085 1.00 92.75 206 ILE A CA 1
ATOM 1683 C C . ILE A 1 206 ? 2.867 4.667 21.914 1.00 92.75 206 ILE A C 1
ATOM 1685 O O . ILE A 1 206 ? 2.123 5.233 21.116 1.00 92.75 206 ILE A O 1
ATOM 1689 N N . LEU A 1 207 ? 2.446 3.662 22.688 1.00 95.19 207 LEU A N 1
ATOM 1690 C CA . LEU A 1 207 ? 1.103 3.075 22.601 1.00 95.19 207 LEU A CA 1
ATOM 1691 C C . LEU A 1 207 ? 0.019 3.960 23.229 1.00 95.19 207 LEU A C 1
ATOM 1693 O O . LEU A 1 207 ? -1.119 3.998 22.762 1.00 95.19 207 LEU A O 1
ATOM 1697 N N . GLN A 1 208 ? 0.356 4.663 24.308 1.00 95.88 208 GLN A N 1
ATOM 1698 C CA . GLN A 1 208 ? -0.596 5.434 25.097 1.00 95.88 208 GLN A CA 1
ATOM 1699 C C . GLN A 1 208 ? -1.317 6.516 24.271 1.00 95.88 208 GLN A C 1
ATOM 1701 O O . GLN A 1 208 ? -2.543 6.567 24.362 1.00 95.88 208 GLN A O 1
ATOM 1706 N N . PRO A 1 209 ? -0.646 7.329 23.430 1.00 96.75 209 PRO A N 1
ATOM 1707 C CA . PRO A 1 209 ? -1.328 8.271 22.543 1.00 96.75 209 PRO A CA 1
ATOM 1708 C C . PRO A 1 209 ? -2.380 7.615 21.638 1.00 96.75 209 PRO A C 1
ATOM 1710 O O . PRO A 1 209 ? -3.467 8.168 21.465 1.00 96.75 209 PRO A O 1
ATOM 1713 N N . ALA A 1 210 ? -2.097 6.421 21.105 1.00 96.00 210 ALA A N 1
ATOM 1714 C CA . ALA A 1 210 ? -3.043 5.679 20.277 1.00 96.00 210 ALA A CA 1
ATOM 1715 C C . ALA A 1 210 ? -4.235 5.170 21.104 1.00 96.00 210 ALA A C 1
ATOM 1717 O O . ALA A 1 210 ? -5.388 5.326 20.696 1.00 96.00 210 ALA A O 1
ATOM 1718 N N . PHE A 1 211 ? -3.986 4.630 22.301 1.00 96.25 211 PHE A N 1
ATOM 1719 C CA . PHE A 1 211 ? -5.045 4.205 23.220 1.00 96.25 211 PHE A CA 1
ATOM 1720 C C . PHE A 1 211 ? -5.937 5.374 23.657 1.00 96.25 211 PHE A C 1
ATOM 1722 O O . PHE A 1 211 ? -7.165 5.264 23.619 1.00 96.25 211 PHE A O 1
ATOM 1729 N N . ASP A 1 212 ? -5.335 6.509 24.010 1.00 96.31 212 ASP A N 1
ATOM 1730 C CA . ASP A 1 212 ? -6.048 7.717 24.412 1.00 96.31 212 ASP A CA 1
ATOM 1731 C C . ASP A 1 212 ? -6.869 8.285 23.239 1.00 96.31 212 ASP A C 1
ATOM 1733 O O . ASP A 1 212 ? -8.015 8.691 23.436 1.00 96.31 212 ASP A O 1
ATOM 1737 N N . ALA A 1 213 ? -6.350 8.260 22.006 1.00 96.25 213 ALA A N 1
ATOM 1738 C CA . ALA A 1 213 ? -7.103 8.653 20.810 1.00 96.25 213 ALA A CA 1
ATOM 1739 C C . ALA A 1 213 ? -8.343 7.773 20.570 1.00 96.25 213 ALA A C 1
ATOM 1741 O O . ALA A 1 213 ? -9.399 8.287 20.201 1.00 96.25 213 ALA A O 1
ATOM 1742 N N . ILE A 1 214 ? -8.247 6.465 20.828 1.00 96.25 214 ILE A N 1
ATOM 1743 C CA . ILE A 1 214 ? -9.382 5.535 20.724 1.00 96.25 214 ILE A CA 1
ATOM 1744 C C . ILE A 1 214 ? -10.440 5.833 21.787 1.00 96.25 214 ILE A C 1
ATOM 1746 O O . ILE A 1 214 ? -11.628 5.909 21.476 1.00 96.25 214 ILE A O 1
ATOM 1750 N N . ILE A 1 215 ? -10.010 6.022 23.037 1.00 95.75 215 ILE A N 1
ATOM 1751 C CA . ILE A 1 215 ? -10.900 6.340 24.162 1.00 95.75 215 ILE A CA 1
ATOM 1752 C C . ILE A 1 215 ? -11.646 7.660 23.920 1.00 95.75 215 ILE A C 1
ATOM 1754 O O . ILE A 1 215 ? -12.813 7.774 24.287 1.00 95.75 215 ILE A O 1
ATOM 1758 N N . ASN A 1 216 ? -10.982 8.637 23.297 1.00 95.06 216 ASN A N 1
ATOM 1759 C CA . ASN A 1 216 ? -11.513 9.977 23.046 1.00 95.06 216 ASN A CA 1
ATOM 1760 C C . ASN A 1 216 ? -12.190 10.134 21.668 1.00 95.06 216 ASN A C 1
ATOM 1762 O O . ASN A 1 216 ? -12.394 11.261 21.213 1.00 95.06 216 ASN A O 1
ATOM 1766 N N . SER A 1 217 ? -12.526 9.039 20.979 1.00 94.19 217 SER A N 1
ATOM 1767 C CA . SER A 1 217 ? -13.293 9.102 19.728 1.00 94.19 217 SER A CA 1
ATOM 1768 C C . SER A 1 217 ? -14.723 9.616 19.956 1.00 94.19 217 SER A C 1
ATOM 1770 O O . SER A 1 217 ? -15.305 9.412 21.019 1.00 94.19 217 SER A O 1
ATOM 1772 N N . THR A 1 218 ? -15.315 10.247 18.935 1.00 93.31 218 THR A N 1
ATOM 1773 C CA . THR A 1 218 ? -16.704 10.740 18.956 1.00 93.31 218 THR A CA 1
ATOM 1774 C C . THR A 1 218 ? -17.737 9.602 19.029 1.00 93.31 218 THR A C 1
ATOM 1776 O O . THR A 1 218 ? -18.878 9.817 19.435 1.00 93.31 218 THR A O 1
ATOM 1779 N N . TYR A 1 219 ? -17.367 8.372 18.652 1.00 94.62 219 TYR A N 1
ATOM 1780 C CA . TYR A 1 219 ? -18.290 7.234 18.660 1.00 94.62 219 TYR A CA 1
ATOM 1781 C C . TYR A 1 219 ? -18.633 6.782 20.096 1.00 94.62 219 TYR A C 1
ATOM 1783 O O . TYR A 1 219 ? -17.782 6.880 20.981 1.00 94.62 219 TYR A O 1
ATOM 1791 N N . PRO A 1 220 ? -19.844 6.250 20.378 1.00 95.31 220 PRO A N 1
ATOM 1792 C CA . PRO A 1 220 ? -20.234 5.921 21.747 1.00 95.31 220 PRO A CA 1
ATOM 1793 C C . PRO A 1 220 ? -19.254 4.942 22.418 1.00 95.31 220 PRO A C 1
ATOM 1795 O O . PRO A 1 220 ? -19.105 3.817 21.932 1.00 95.31 220 PRO A O 1
ATOM 1798 N N . PRO A 1 221 ? -18.645 5.289 23.570 1.00 95.31 221 PRO A N 1
ATOM 1799 C CA . PRO A 1 221 ? -17.544 4.505 24.134 1.00 95.31 221 PRO A CA 1
ATOM 1800 C C . PRO A 1 221 ? -17.909 3.050 24.443 1.00 95.31 221 PRO A C 1
ATOM 1802 O O . PRO A 1 221 ? -17.113 2.142 24.228 1.00 95.31 221 PRO A O 1
ATOM 1805 N N . LYS A 1 222 ? -19.155 2.793 24.866 1.00 95.50 222 LYS A N 1
ATOM 1806 C CA . LYS A 1 222 ? -19.674 1.438 25.134 1.00 95.50 222 LYS A CA 1
ATOM 1807 C C . LYS A 1 222 ? -19.831 0.564 23.890 1.00 95.50 222 LYS A C 1
ATOM 1809 O O . LYS A 1 222 ? -20.085 -0.629 24.024 1.00 95.50 222 LYS A O 1
ATOM 1814 N N . LYS A 1 223 ? -19.669 1.140 22.700 1.00 95.19 223 LYS A N 1
ATOM 1815 C CA . LYS A 1 223 ? -19.673 0.428 21.422 1.00 95.19 223 LYS A CA 1
ATOM 1816 C C . LYS A 1 223 ? -18.273 0.234 20.831 1.00 95.19 223 LYS A C 1
ATOM 1818 O O . LYS A 1 223 ? -18.160 -0.336 19.748 1.00 95.19 223 LYS A O 1
ATOM 1823 N N . ILE A 1 224 ? -17.234 0.699 21.524 1.00 96.69 224 ILE A N 1
ATOM 1824 C CA . ILE A 1 224 ? -15.836 0.565 21.119 1.00 96.69 224 ILE A CA 1
ATOM 1825 C C . ILE A 1 224 ? -15.197 -0.555 21.937 1.00 96.69 224 ILE A C 1
ATOM 1827 O O . ILE A 1 224 ? -15.230 -0.544 23.168 1.00 96.69 224 ILE A O 1
ATOM 1831 N N . PHE A 1 225 ? -14.591 -1.505 21.243 1.00 96.38 225 PHE A N 1
ATOM 1832 C CA . PHE A 1 225 ? -13.804 -2.587 21.805 1.00 96.38 225 PHE A CA 1
ATOM 1833 C C . PHE A 1 225 ? -12.400 -2.530 21.223 1.00 96.38 225 PHE A C 1
ATOM 1835 O O . PHE A 1 225 ? -12.224 -2.192 20.052 1.00 96.38 225 PHE A O 1
ATOM 1842 N N . ILE A 1 226 ? -11.403 -2.893 22.020 1.00 96.38 226 ILE A N 1
ATOM 1843 C CA . ILE A 1 226 ? -10.013 -2.944 21.570 1.00 96.38 226 ILE A CA 1
ATOM 1844 C C . ILE A 1 226 ? -9.398 -4.309 21.869 1.00 96.38 226 ILE A C 1
ATOM 1846 O O . ILE A 1 226 ? -9.609 -4.878 22.938 1.00 96.38 226 ILE A O 1
ATOM 1850 N N . GLY A 1 227 ? -8.650 -4.844 20.913 1.00 95.88 227 GLY A N 1
ATOM 1851 C CA . GLY A 1 227 ? -7.820 -6.030 21.047 1.00 95.88 227 GLY A CA 1
ATOM 1852 C C . GLY A 1 227 ? -6.359 -5.619 20.964 1.00 95.88 227 GLY A C 1
ATOM 1853 O O . GLY A 1 227 ? -5.915 -5.177 19.908 1.00 95.88 227 GLY A O 1
ATOM 1854 N N . VAL A 1 228 ? -5.620 -5.750 22.061 1.00 95.69 228 VAL A N 1
ATOM 1855 C CA . VAL A 1 228 ? -4.185 -5.447 22.109 1.00 95.69 228 VAL A CA 1
ATOM 1856 C C . VAL A 1 228 ? -3.419 -6.760 22.033 1.00 95.69 228 VAL A C 1
ATOM 1858 O O . VAL A 1 228 ? -3.451 -7.561 22.970 1.00 95.69 228 VAL A O 1
ATOM 1861 N N . GLY A 1 229 ? -2.765 -6.987 20.898 1.00 94.19 229 GLY A N 1
ATOM 1862 C CA . GLY A 1 229 ? -1.991 -8.192 20.624 1.00 94.19 229 GLY A CA 1
ATOM 1863 C C . GLY A 1 229 ? -0.524 -8.003 20.990 1.00 94.19 229 GLY A C 1
ATOM 1864 O O . GLY A 1 229 ? 0.225 -7.419 20.213 1.00 94.19 229 GLY A O 1
ATOM 1865 N N . LEU A 1 230 ? -0.112 -8.488 22.157 1.00 93.75 230 LEU A N 1
ATOM 1866 C CA . LEU A 1 230 ? 1.287 -8.559 22.592 1.00 93.75 230 LEU A CA 1
ATOM 1867 C C . LEU A 1 230 ? 1.925 -9.858 22.083 1.00 93.75 230 LEU A C 1
ATOM 1869 O O . LEU A 1 230 ? 1.220 -10.842 21.856 1.00 93.75 230 LEU A O 1
ATOM 1873 N N . GLU A 1 231 ? 3.247 -9.902 21.957 1.00 92.50 231 GLU A N 1
ATOM 1874 C CA . GLU A 1 231 ? 3.968 -11.155 21.687 1.00 92.50 231 GLU A CA 1
ATOM 1875 C C . GLU A 1 231 ? 4.632 -11.690 22.959 1.00 92.50 231 GLU A C 1
ATOM 1877 O O . GLU A 1 231 ? 5.108 -10.922 23.787 1.00 92.50 231 GLU A O 1
ATOM 1882 N N . GLU A 1 232 ? 4.750 -13.013 23.106 1.00 90.25 232 GLU A N 1
ATOM 1883 C CA . GLU A 1 232 ? 5.498 -13.639 24.216 1.00 90.25 232 GLU A CA 1
ATOM 1884 C C . GLU A 1 232 ? 6.964 -13.173 24.275 1.00 90.25 232 GLU A C 1
ATOM 1886 O O . GLU A 1 232 ? 7.595 -13.162 25.328 1.00 90.25 232 GLU A O 1
ATOM 1891 N N . ARG A 1 233 ? 7.500 -12.744 23.129 1.00 88.56 233 ARG A N 1
ATOM 1892 C CA . ARG A 1 233 ? 8.858 -12.207 22.980 1.00 88.56 233 ARG A CA 1
ATOM 1893 C C . ARG A 1 233 ? 9.001 -10.740 23.386 1.00 88.56 233 ARG A C 1
ATOM 1895 O O . ARG A 1 233 ? 10.104 -10.203 23.260 1.00 88.56 233 ARG A O 1
ATOM 1902 N N . ASP A 1 234 ? 7.922 -10.078 23.789 1.00 89.62 234 ASP A N 1
ATOM 1903 C CA . ASP A 1 234 ? 7.997 -8.739 24.365 1.00 89.62 234 ASP A CA 1
ATOM 1904 C C . ASP A 1 234 ? 8.650 -8.758 25.752 1.00 89.62 234 ASP A C 1
ATOM 1906 O O . ASP A 1 234 ? 8.719 -9.786 26.427 1.00 89.62 234 ASP A O 1
ATOM 1910 N N . SER A 1 235 ? 9.136 -7.597 26.198 1.00 90.50 235 SER A N 1
ATOM 1911 C CA . SER A 1 235 ? 9.671 -7.481 27.551 1.00 90.50 235 SER A CA 1
ATOM 1912 C C . SER A 1 235 ? 8.553 -7.653 28.597 1.00 90.50 235 SER A C 1
ATOM 1914 O O . SER A 1 235 ? 7.458 -7.097 28.426 1.00 90.50 235 SER A O 1
ATOM 1916 N N . PRO A 1 236 ? 8.800 -8.382 29.703 1.00 91.94 236 PRO A N 1
ATOM 1917 C CA . PRO A 1 236 ? 7.820 -8.542 30.779 1.00 91.94 236 PRO A CA 1
ATOM 1918 C C . PRO A 1 236 ? 7.331 -7.203 31.344 1.00 91.94 236 PRO A C 1
ATOM 1920 O O . PRO A 1 236 ? 6.158 -7.062 31.690 1.00 91.94 236 PRO A O 1
ATOM 1923 N N . GLU A 1 237 ? 8.208 -6.197 31.386 1.00 92.44 237 GLU A N 1
ATOM 1924 C CA . GLU A 1 237 ? 7.884 -4.849 31.846 1.00 92.44 237 GLU A CA 1
ATOM 1925 C C . GLU A 1 237 ? 6.847 -4.177 30.938 1.00 92.44 237 GLU A C 1
ATOM 1927 O O . GLU A 1 237 ? 5.887 -3.593 31.442 1.00 92.44 237 GLU A O 1
ATOM 1932 N N . LYS A 1 238 ? 6.985 -4.297 29.608 1.00 92.06 238 LYS A N 1
ATOM 1933 C CA . LYS A 1 238 ? 6.014 -3.757 28.640 1.00 92.06 238 LYS A CA 1
ATOM 1934 C C . LYS A 1 238 ? 4.652 -4.420 28.821 1.00 92.06 238 LYS A C 1
ATOM 1936 O O . LYS A 1 238 ? 3.637 -3.727 28.889 1.00 92.06 238 LYS A O 1
ATOM 1941 N N . ILE A 1 239 ? 4.624 -5.752 28.904 1.00 92.94 239 ILE A N 1
ATOM 1942 C CA . ILE A 1 239 ? 3.382 -6.518 29.077 1.00 92.94 239 ILE A CA 1
ATOM 1943 C C . ILE A 1 239 ? 2.660 -6.057 30.350 1.00 92.94 239 ILE A C 1
ATOM 1945 O O . ILE A 1 239 ? 1.470 -5.742 30.299 1.00 92.94 239 ILE A O 1
ATOM 1949 N N . ALA A 1 240 ? 3.387 -5.939 31.465 1.00 94.12 240 ALA A N 1
ATOM 1950 C CA . ALA A 1 240 ? 2.835 -5.466 32.731 1.00 94.12 240 ALA A CA 1
ATOM 1951 C C . ALA A 1 240 ? 2.306 -4.022 32.639 1.00 94.12 240 ALA A C 1
ATOM 1953 O O . ALA A 1 240 ? 1.196 -3.748 33.094 1.00 94.12 240 ALA A O 1
ATOM 1954 N N . GLN A 1 241 ? 3.051 -3.114 32.001 1.00 94.69 241 GLN A N 1
ATOM 1955 C CA . GLN A 1 241 ? 2.646 -1.718 31.800 1.00 94.69 241 GLN A CA 1
ATOM 1956 C C . GLN A 1 241 ? 1.359 -1.592 30.972 1.00 94.69 241 GLN A C 1
ATOM 1958 O O . GLN A 1 241 ? 0.444 -0.860 31.353 1.00 94.69 241 GLN A O 1
ATOM 1963 N N . VAL A 1 242 ? 1.257 -2.329 29.862 1.00 94.38 242 VAL A N 1
ATOM 1964 C CA . VAL A 1 242 ? 0.063 -2.336 28.999 1.00 94.38 242 VAL A CA 1
ATOM 1965 C C . VAL A 1 242 ? -1.142 -2.913 29.743 1.00 94.38 242 VAL A C 1
ATOM 1967 O O . VAL A 1 242 ? -2.233 -2.338 29.698 1.00 94.38 242 VAL A O 1
ATOM 1970 N N . GLN A 1 243 ? -0.953 -4.016 30.471 1.00 94.25 243 GLN A N 1
ATOM 1971 C CA . GLN A 1 243 ? -2.003 -4.609 31.299 1.00 94.25 243 GLN A CA 1
ATOM 1972 C C . GLN A 1 243 ? -2.462 -3.655 32.408 1.00 94.25 243 GLN A C 1
ATOM 1974 O O . GLN A 1 243 ? -3.664 -3.522 32.642 1.00 94.25 243 GLN A O 1
ATOM 1979 N N . GLU A 1 244 ? -1.542 -2.954 33.073 1.00 95.38 244 GLU A N 1
ATOM 1980 C CA . GLU A 1 244 ? -1.873 -1.988 34.120 1.00 95.38 244 GLU A CA 1
ATOM 1981 C C . GLU A 1 244 ? -2.617 -0.766 33.562 1.00 95.38 244 GLU A C 1
ATOM 1983 O O . GLU A 1 244 ? -3.630 -0.349 34.138 1.00 95.38 244 GLU A O 1
ATOM 1988 N N . TYR A 1 245 ? -2.164 -0.219 32.430 1.00 95.94 245 TYR A N 1
ATOM 1989 C CA . TYR A 1 245 ? -2.841 0.883 31.745 1.00 95.94 245 TYR A CA 1
ATOM 1990 C C . TYR A 1 245 ? -4.296 0.515 31.434 1.00 95.94 245 TYR A C 1
ATOM 1992 O O . TYR A 1 245 ? -5.221 1.264 31.767 1.00 95.94 245 TYR A O 1
ATOM 2000 N N . TRP A 1 246 ? -4.521 -0.666 30.855 1.00 95.31 246 TRP A N 1
ATOM 2001 C CA . TRP A 1 246 ? -5.867 -1.102 30.502 1.00 95.31 246 TRP A CA 1
ATOM 2002 C C . TRP A 1 246 ? -6.698 -1.522 31.709 1.00 95.31 246 TRP A C 1
ATOM 2004 O O . TRP A 1 246 ? -7.890 -1.235 31.732 1.00 95.31 246 TRP A O 1
ATOM 2014 N N . LYS A 1 247 ? -6.103 -2.067 32.773 1.00 94.81 247 LYS A N 1
ATOM 2015 C CA . LYS A 1 247 ? -6.811 -2.294 34.043 1.00 94.81 247 LYS A CA 1
ATOM 2016 C C . LYS A 1 247 ? -7.401 -0.994 34.602 1.00 94.81 247 LYS A C 1
ATOM 2018 O O . LYS A 1 247 ? -8.509 -1.004 35.133 1.00 94.81 247 LYS A O 1
ATOM 2023 N N . LYS A 1 248 ? -6.687 0.129 34.457 1.00 95.19 248 LYS A N 1
ATOM 2024 C CA . LYS A 1 248 ? -7.158 1.456 34.884 1.00 95.19 248 LYS A CA 1
ATOM 2025 C C . LYS A 1 248 ? -8.187 2.049 33.921 1.00 95.19 248 LYS A C 1
ATOM 2027 O O . LYS A 1 248 ? -9.143 2.662 34.382 1.00 95.19 248 LYS A O 1
ATOM 2032 N N . ASN A 1 249 ? -8.029 1.866 32.609 1.00 94.88 249 ASN A N 1
ATOM 2033 C CA . ASN A 1 249 ? -8.821 2.578 31.596 1.00 94.88 249 ASN A CA 1
ATOM 2034 C C . ASN A 1 249 ? -9.944 1.762 30.927 1.00 94.88 249 ASN A C 1
ATOM 2036 O O . ASN A 1 249 ? -10.801 2.360 30.282 1.00 94.88 249 ASN A O 1
ATOM 2040 N N . ALA A 1 250 ? -10.012 0.437 31.100 1.00 93.50 250 ALA A N 1
ATOM 2041 C CA . ALA A 1 250 ? -10.965 -0.430 30.390 1.00 93.50 250 ALA A CA 1
ATOM 2042 C C . ALA A 1 250 ? -12.437 -0.040 30.594 1.00 93.50 250 ALA A C 1
ATOM 2044 O O . ALA A 1 250 ? -13.244 -0.170 29.678 1.00 93.50 250 ALA A O 1
ATOM 2045 N N . HIS A 1 251 ? -12.785 0.494 31.769 1.00 94.50 251 HIS A N 1
ATOM 2046 C CA . HIS A 1 251 ? -14.148 0.925 32.091 1.00 94.50 251 HIS A CA 1
ATOM 2047 C C . HIS A 1 251 ? -14.660 2.078 31.207 1.00 94.50 251 HIS A C 1
ATOM 2049 O O . HIS A 1 251 ? -15.878 2.275 31.110 1.00 94.50 251 HIS A O 1
ATOM 2055 N N . LYS A 1 252 ? -13.750 2.829 30.567 1.00 95.94 252 LYS A N 1
ATOM 2056 C CA . LYS A 1 252 ? -14.079 3.960 29.692 1.00 95.94 252 LYS A CA 1
ATOM 2057 C C . LYS A 1 252 ? -14.722 3.516 28.380 1.00 95.94 252 LYS A C 1
ATOM 2059 O O . LYS A 1 252 ? -15.532 4.263 27.847 1.00 95.94 252 LYS A O 1
ATOM 2064 N N . ILE A 1 253 ? -14.429 2.307 27.900 1.00 96.50 253 ILE A N 1
ATOM 2065 C CA . ILE A 1 253 ? -14.955 1.770 26.635 1.00 96.50 253 ILE A CA 1
ATOM 2066 C C . ILE A 1 253 ? -15.822 0.517 26.861 1.00 96.50 253 ILE A C 1
ATOM 2068 O O . ILE A 1 253 ? -16.192 0.205 27.999 1.00 96.50 253 ILE A O 1
ATOM 2072 N N . GLY A 1 254 ? -16.250 -0.140 25.780 1.00 93.56 254 GLY A N 1
ATOM 2073 C CA . GLY A 1 254 ? -17.106 -1.330 25.795 1.00 93.56 254 GLY A CA 1
ATOM 2074 C C . GLY A 1 254 ? -16.376 -2.590 26.252 1.00 93.56 254 GLY A C 1
ATOM 2075 O O . GLY A 1 254 ? -16.961 -3.411 26.956 1.00 93.56 254 GLY A O 1
ATOM 2076 N N . GLY A 1 255 ? -15.088 -2.715 25.926 1.00 93.75 255 GLY A N 1
ATOM 2077 C CA . GLY A 1 255 ? -14.255 -3.818 26.393 1.00 93.75 255 GLY A CA 1
ATOM 2078 C C . GLY A 1 255 ? -12.832 -3.775 25.851 1.00 93.75 255 GLY A C 1
ATOM 2079 O O . GLY A 1 255 ? -12.545 -3.128 24.842 1.00 93.75 255 GLY A O 1
ATOM 2080 N N . VAL A 1 256 ? -11.937 -4.471 26.546 1.00 95.62 256 VAL A N 1
ATOM 2081 C CA . VAL A 1 256 ? -10.513 -4.555 26.215 1.00 95.62 256 VAL A CA 1
ATOM 2082 C C . VAL A 1 256 ? -10.082 -6.009 26.292 1.00 95.62 256 VAL A C 1
ATOM 2084 O O . VAL A 1 256 ? -10.263 -6.654 27.323 1.00 95.62 256 VAL A O 1
ATOM 2087 N N . PHE A 1 257 ? -9.461 -6.495 25.226 1.00 94.06 257 PHE A N 1
ATOM 2088 C CA . PHE A 1 257 ? -8.924 -7.844 25.128 1.00 94.06 257 PHE A CA 1
ATOM 2089 C C . PHE A 1 257 ? -7.410 -7.751 24.959 1.00 94.06 257 PHE A C 1
ATOM 2091 O O . PHE A 1 257 ? -6.913 -7.503 23.865 1.00 94.06 257 PHE A O 1
ATOM 2098 N N . VAL A 1 258 ? -6.668 -7.907 26.054 1.00 93.94 258 VAL A N 1
ATOM 2099 C CA . VAL A 1 258 ? -5.203 -7.986 26.001 1.00 93.94 258 VAL A CA 1
ATOM 2100 C C . VAL A 1 258 ? -4.818 -9.449 25.831 1.00 93.94 258 VAL A C 1
ATOM 2102 O O . VAL A 1 258 ? -5.112 -10.269 26.698 1.00 93.94 258 VAL A O 1
ATOM 2105 N N . THR A 1 259 ? -4.169 -9.780 24.719 1.00 93.69 259 THR A N 1
ATOM 2106 C CA . THR A 1 259 ? -3.739 -11.147 24.399 1.00 93.69 259 THR A CA 1
ATOM 2107 C C . THR A 1 259 ? -2.233 -11.203 24.227 1.00 93.69 259 THR A C 1
ATOM 2109 O O . THR A 1 259 ? -1.648 -10.246 23.732 1.00 93.69 259 THR A O 1
ATOM 2112 N N . ILE A 1 260 ? -1.622 -12.330 24.583 1.00 93.00 260 ILE A N 1
ATOM 2113 C CA . ILE A 1 260 ? -0.205 -12.604 24.332 1.00 93.00 260 ILE A CA 1
ATOM 2114 C C . ILE A 1 260 ? -0.142 -13.754 23.323 1.00 93.00 260 ILE A C 1
ATOM 2116 O O . ILE A 1 260 ? -0.692 -14.825 23.591 1.00 93.00 260 ILE A O 1
ATOM 2120 N N . HIS A 1 261 ? 0.447 -13.520 22.149 1.00 90.94 261 HIS A N 1
ATOM 2121 C CA . HIS A 1 261 ? 0.649 -14.539 21.117 1.00 90.94 261 HIS A CA 1
ATOM 2122 C C . HIS A 1 261 ? 1.886 -15.387 21.464 1.00 90.94 261 HIS A C 1
ATOM 2124 O O . HIS A 1 261 ? 2.962 -14.814 21.674 1.00 90.94 261 HIS A O 1
ATOM 2130 N N . PRO A 1 262 ? 1.746 -16.722 21.569 1.00 88.06 262 PRO A N 1
ATOM 2131 C CA . PRO A 1 262 ? 2.856 -17.610 21.900 1.00 88.06 262 PRO A CA 1
ATOM 2132 C C . PRO A 1 262 ? 3.851 -17.724 20.743 1.00 88.06 262 PRO A C 1
ATOM 2134 O O . PRO A 1 262 ? 3.481 -17.724 19.567 1.00 88.06 262 PRO A O 1
ATOM 2137 N N . TYR A 1 263 ? 5.129 -17.874 21.072 1.00 85.25 263 TYR A N 1
ATOM 2138 C CA . TYR A 1 263 ? 6.179 -17.998 20.072 1.00 85.25 263 TYR A CA 1
ATOM 2139 C C . TYR A 1 263 ? 6.359 -19.442 19.583 1.00 85.25 263 TYR A C 1
ATOM 2141 O O . TYR A 1 263 ? 6.407 -20.387 20.366 1.00 85.25 263 TYR A O 1
ATOM 2149 N N . GLY A 1 264 ? 6.548 -19.608 18.270 1.00 80.75 264 GLY A N 1
ATOM 2150 C CA . GLY A 1 264 ? 6.973 -20.882 17.681 1.00 80.75 264 GLY A CA 1
ATOM 2151 C C . GLY A 1 264 ? 5.866 -21.924 17.507 1.00 80.75 264 GLY A C 1
ATOM 2152 O O . GLY A 1 264 ? 6.153 -23.121 17.550 1.00 80.75 264 GLY A O 1
ATOM 2153 N N . LEU A 1 265 ? 4.614 -21.500 17.294 1.00 83.44 265 LEU A N 1
ATOM 2154 C CA . LEU A 1 265 ? 3.530 -22.424 16.960 1.00 83.44 265 LEU A CA 1
ATOM 2155 C C . LEU A 1 265 ? 3.819 -23.178 15.641 1.00 83.44 265 LEU A C 1
ATOM 2157 O O . LEU A 1 265 ? 4.239 -22.565 14.653 1.00 83.44 265 LEU A O 1
ATOM 2161 N N . PRO A 1 266 ? 3.601 -24.507 15.593 1.00 81.44 266 PRO A N 1
ATOM 2162 C CA . PRO A 1 266 ? 3.899 -25.305 14.410 1.00 81.44 266 PRO A CA 1
ATOM 2163 C C . PRO A 1 266 ? 3.016 -24.886 13.229 1.00 81.44 266 PRO A C 1
ATOM 2165 O O . PRO A 1 266 ? 1.791 -24.941 13.305 1.00 81.44 266 PRO A O 1
ATOM 2168 N N . GLY A 1 267 ? 3.652 -24.496 12.122 1.00 80.00 267 GLY A N 1
ATOM 2169 C CA . GLY A 1 267 ? 2.970 -24.049 10.902 1.00 80.00 267 GLY A CA 1
ATOM 2170 C C . GLY A 1 267 ? 2.669 -22.548 10.839 1.00 80.00 267 GLY A C 1
ATOM 2171 O O . GLY A 1 267 ? 2.152 -22.095 9.820 1.00 80.00 267 GLY A O 1
ATOM 2172 N N . GLU A 1 268 ? 3.019 -21.765 11.865 1.00 83.75 268 GLU A N 1
ATOM 2173 C CA . GLU A 1 268 ? 2.876 -20.306 11.848 1.00 83.75 268 GLU A CA 1
ATOM 2174 C C . GLU A 1 268 ? 4.198 -19.604 11.511 1.00 83.75 268 GLU A C 1
ATOM 2176 O O . GLU A 1 268 ? 5.258 -19.916 12.056 1.00 83.75 268 GLU A O 1
ATOM 2181 N N . LEU A 1 269 ? 4.131 -18.611 10.621 1.00 80.12 269 LEU A N 1
ATOM 2182 C CA . LEU A 1 269 ? 5.245 -17.708 10.347 1.00 80.12 269 LEU A CA 1
ATOM 2183 C C . LEU A 1 269 ? 5.119 -16.485 11.255 1.00 80.12 269 LEU A C 1
ATOM 2185 O O . LEU A 1 269 ? 4.110 -15.786 11.206 1.00 80.12 269 LEU A O 1
ATOM 2189 N N . ALA A 1 270 ? 6.136 -16.229 12.079 1.00 79.06 270 ALA A N 1
ATOM 2190 C CA . ALA A 1 270 ? 6.117 -15.115 13.023 1.00 79.06 270 ALA A CA 1
ATOM 2191 C C . ALA A 1 270 ? 5.914 -13.771 12.304 1.00 79.06 270 ALA A C 1
ATOM 2193 O O . ALA A 1 270 ? 6.638 -13.445 11.360 1.00 79.06 270 ALA A O 1
ATOM 2194 N N . GLY A 1 271 ? 4.950 -12.977 12.770 1.00 81.25 271 GLY A N 1
ATOM 2195 C CA . GLY A 1 271 ? 4.718 -11.631 12.262 1.00 81.25 271 GLY A CA 1
ATOM 2196 C C . GLY A 1 271 ? 3.410 -11.002 12.751 1.00 81.25 271 GLY A C 1
ATOM 2197 O O . GLY A 1 271 ? 2.590 -11.650 13.402 1.00 81.25 271 GLY A O 1
ATOM 2198 N N . PRO A 1 272 ? 3.141 -9.743 12.368 1.00 82.88 272 PRO A N 1
ATOM 2199 C CA . PRO A 1 272 ? 1.958 -9.008 12.825 1.00 82.88 272 PRO A CA 1
ATOM 2200 C C . PRO A 1 272 ? 0.637 -9.663 12.392 1.00 82.88 272 PRO A C 1
ATOM 2202 O O . PRO A 1 272 ? -0.399 -9.462 13.020 1.00 82.88 272 PRO A O 1
ATOM 2205 N N . ALA A 1 273 ? 0.643 -10.458 11.318 1.00 87.19 273 ALA A N 1
ATOM 2206 C CA . ALA A 1 273 ? -0.543 -11.161 10.840 1.00 87.19 273 ALA A CA 1
ATOM 2207 C C . ALA A 1 273 ? -0.999 -12.286 11.788 1.00 87.19 273 ALA A C 1
ATOM 2209 O O . ALA A 1 273 ? -2.195 -12.376 12.069 1.00 87.19 273 ALA A O 1
ATOM 2210 N N . THR A 1 274 ? -0.075 -13.101 12.310 1.00 89.69 274 THR A N 1
ATOM 2211 C CA . THR A 1 274 ? -0.407 -14.200 13.235 1.00 89.69 274 THR A CA 1
ATOM 2212 C C . THR A 1 274 ? -0.879 -13.657 14.578 1.00 89.69 274 THR A C 1
ATOM 2214 O O . THR A 1 274 ? -1.899 -14.109 15.096 1.00 89.69 274 THR A O 1
ATOM 2217 N N . ASN A 1 275 ? -0.231 -12.598 15.071 1.00 91.12 275 ASN A N 1
ATOM 2218 C CA . ASN A 1 275 ? -0.643 -11.894 16.284 1.00 91.12 275 ASN A CA 1
ATOM 2219 C C . ASN A 1 275 ? -2.067 -11.302 16.152 1.00 91.12 275 ASN A C 1
ATOM 2221 O O . ASN A 1 275 ? -2.928 -11.540 17.000 1.00 91.12 275 ASN A O 1
ATOM 2225 N N . ARG A 1 276 ? -2.386 -10.630 15.032 1.00 91.94 276 ARG A N 1
ATOM 2226 C CA . ARG A 1 276 ? -3.757 -10.141 14.765 1.00 91.94 276 ARG A CA 1
ATOM 2227 C C . ARG A 1 276 ? -4.790 -11.262 14.759 1.00 91.94 276 ARG A C 1
ATOM 2229 O O . ARG A 1 276 ? -5.843 -11.117 15.374 1.00 91.94 276 ARG A O 1
ATOM 2236 N N . ASN A 1 277 ? -4.499 -12.369 14.078 1.00 91.75 277 ASN A N 1
ATOM 2237 C CA . ASN A 1 277 ? -5.405 -13.514 14.021 1.00 91.75 277 ASN A CA 1
ATOM 2238 C C . ASN A 1 277 ? -5.667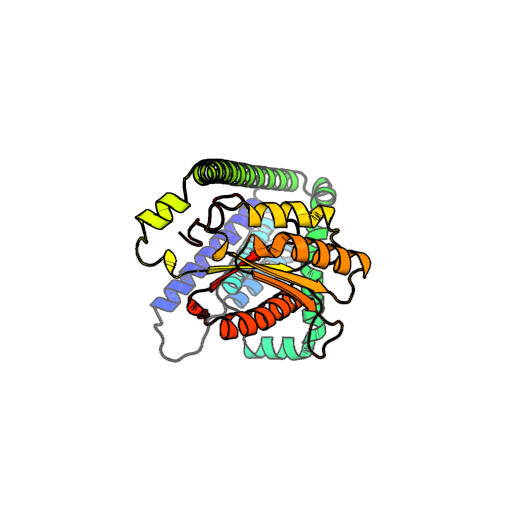 -14.088 15.424 1.00 91.75 277 ASN A C 1
ATOM 2240 O O . ASN A 1 277 ? -6.810 -14.368 15.782 1.00 91.75 277 ASN A O 1
ATOM 2244 N N . TRP A 1 278 ? -4.623 -14.199 16.247 1.00 91.69 278 TRP A N 1
ATOM 2245 C CA . TRP A 1 278 ? -4.738 -14.632 17.637 1.00 91.69 278 TRP A CA 1
ATOM 2246 C C . TRP A 1 278 ? -5.637 -13.706 18.464 1.00 91.69 278 TRP A C 1
ATOM 2248 O O . TRP A 1 278 ? -6.577 -14.179 19.108 1.00 91.69 278 TRP A O 1
ATOM 2258 N N . ALA A 1 279 ? -5.409 -12.392 18.402 1.00 92.38 279 ALA A N 1
ATOM 2259 C CA . ALA A 1 279 ? -6.218 -11.404 19.115 1.00 92.38 279 ALA A CA 1
ATOM 2260 C C . ALA A 1 279 ? -7.698 -11.443 18.687 1.00 92.38 279 ALA A C 1
ATOM 2262 O O . ALA A 1 279 ? -8.593 -11.415 19.533 1.00 92.38 279 ALA A O 1
ATOM 2263 N N . ILE A 1 280 ? -7.963 -11.572 17.381 1.00 92.81 280 ILE A N 1
ATOM 2264 C CA . ILE A 1 280 ? -9.323 -11.644 16.827 1.00 92.81 280 ILE A CA 1
ATOM 2265 C C . ILE A 1 280 ? -10.052 -12.905 17.294 1.00 92.81 280 ILE A C 1
ATOM 2267 O O . ILE A 1 280 ? -11.191 -12.806 17.745 1.00 92.81 280 ILE A O 1
ATOM 2271 N N . ASN A 1 281 ? -9.415 -14.077 17.230 1.00 91.12 281 ASN A N 1
ATOM 2272 C CA . ASN A 1 281 ? -10.054 -15.334 17.635 1.00 91.12 281 ASN A CA 1
ATOM 2273 C C . ASN A 1 281 ? -10.385 -15.355 19.133 1.00 91.12 281 ASN A C 1
ATOM 2275 O O . ASN A 1 281 ? -11.457 -15.815 19.528 1.00 91.12 281 ASN A O 1
ATOM 2279 N N . ASN A 1 282 ? -9.501 -14.804 19.970 1.00 89.88 282 ASN A N 1
ATOM 2280 C CA . ASN A 1 282 ? -9.770 -14.654 21.399 1.00 89.88 282 ASN A CA 1
ATOM 2281 C C . ASN A 1 282 ? -10.943 -13.694 21.651 1.00 89.88 282 ASN A C 1
ATOM 2283 O O . ASN A 1 282 ? -11.857 -14.030 22.401 1.00 89.88 282 ASN A O 1
ATOM 2287 N N . ALA A 1 283 ? -10.971 -12.541 20.977 1.00 91.94 283 ALA A N 1
ATOM 2288 C CA . ALA A 1 283 ? -12.064 -11.583 21.117 1.00 91.94 283 ALA A CA 1
ATOM 2289 C C . ALA A 1 283 ? -13.406 -12.124 20.591 1.00 91.94 283 ALA A C 1
ATOM 2291 O O . ALA A 1 283 ? -14.440 -11.889 21.207 1.00 91.94 283 ALA A O 1
ATOM 2292 N N . ALA A 1 284 ? -13.416 -12.892 19.496 1.00 90.94 284 ALA A N 1
ATOM 2293 C CA . ALA A 1 284 ? -14.630 -13.493 18.934 1.00 90.94 284 ALA A CA 1
ATOM 2294 C C . ALA A 1 284 ? -15.339 -14.433 19.928 1.00 90.94 284 ALA A C 1
ATOM 2296 O O . ALA A 1 284 ? -16.573 -14.431 20.026 1.00 90.94 284 ALA A O 1
ATOM 2297 N N . ASN A 1 285 ? -14.563 -15.192 20.709 1.00 88.44 285 ASN A N 1
ATOM 2298 C CA . ASN A 1 285 ? -15.095 -16.026 21.787 1.00 88.44 285 ASN A CA 1
ATOM 2299 C C . ASN A 1 285 ? -15.754 -15.176 22.884 1.00 88.44 285 ASN A C 1
ATOM 2301 O O . ASN A 1 285 ? -16.825 -15.529 23.377 1.00 88.44 285 ASN A O 1
ATOM 2305 N N . GLU A 1 286 ? -15.154 -14.040 23.240 1.00 90.69 286 GLU A N 1
ATOM 2306 C CA . GLU A 1 286 ? -15.705 -13.125 24.244 1.00 90.69 286 GLU A CA 1
ATOM 2307 C C . GLU A 1 286 ? -16.956 -12.388 23.748 1.00 90.69 286 GLU A C 1
ATOM 2309 O O . GLU A 1 286 ? -17.950 -12.323 24.471 1.00 90.69 286 GLU A O 1
ATOM 2314 N N . PHE A 1 287 ? -16.976 -11.922 22.496 1.00 93.12 287 PHE A N 1
ATOM 2315 C CA . PHE A 1 287 ? -18.174 -11.329 21.889 1.00 93.12 287 PHE A CA 1
ATOM 2316 C C . PHE A 1 287 ? -19.361 -12.296 21.904 1.00 93.12 287 PHE A C 1
ATOM 2318 O O . PHE A 1 287 ? -20.477 -11.899 22.246 1.00 93.12 287 PHE A O 1
ATOM 2325 N N . SER A 1 288 ? -19.108 -13.579 21.626 1.00 89.69 288 SER A N 1
ATOM 2326 C CA . SER A 1 288 ? -20.134 -14.624 21.682 1.00 89.69 288 SER A CA 1
ATOM 2327 C C . SER A 1 288 ? -20.712 -14.788 23.095 1.00 89.69 288 SER A C 1
ATOM 2329 O O . SER A 1 288 ? -21.927 -14.895 23.248 1.00 89.69 288 SER A O 1
ATOM 2331 N N . LYS A 1 289 ? -19.871 -14.736 24.141 1.00 91.56 289 LYS A N 1
ATOM 2332 C CA . LYS A 1 289 ? -20.317 -14.781 25.550 1.00 91.56 289 LYS A CA 1
ATOM 2333 C C . LYS A 1 289 ? -21.122 -13.544 25.954 1.00 91.56 289 LYS A C 1
ATOM 2335 O O . LYS A 1 289 ? -22.046 -13.657 26.753 1.00 91.56 289 LYS A O 1
ATOM 2340 N N . MET A 1 290 ? -20.789 -12.379 25.400 1.00 90.81 290 MET A N 1
ATOM 2341 C CA . MET A 1 290 ? -21.509 -11.118 25.627 1.00 90.81 290 MET A CA 1
ATOM 2342 C C . MET A 1 290 ? -22.835 -11.029 24.852 1.00 90.81 290 MET A C 1
ATOM 2344 O O . MET A 1 290 ? -23.566 -10.054 25.014 1.00 90.81 290 MET A O 1
ATOM 2348 N N . GLY A 1 291 ? -23.150 -12.013 24.002 1.00 92.12 291 GLY A N 1
ATOM 2349 C CA . GLY A 1 291 ? -24.338 -11.992 23.146 1.00 92.12 291 GLY A CA 1
ATOM 2350 C C . GLY A 1 291 ? -24.247 -10.995 21.986 1.00 92.12 291 GLY A C 1
ATOM 2351 O O . GLY A 1 291 ? -25.272 -10.645 21.405 1.00 92.12 291 GLY A O 1
ATOM 2352 N N . ILE A 1 292 ? -23.042 -10.528 21.641 1.00 93.19 292 ILE A N 1
ATOM 2353 C CA . ILE A 1 292 ? -22.807 -9.624 20.510 1.00 93.19 292 ILE A CA 1
ATOM 2354 C C . ILE A 1 292 ? -22.606 -10.472 19.252 1.00 93.19 292 ILE A C 1
ATOM 2356 O O . ILE A 1 292 ? -21.682 -11.282 19.169 1.00 93.19 292 ILE A O 1
ATOM 2360 N N . GLY A 1 293 ? -23.472 -10.290 18.254 1.00 92.06 293 GLY A N 1
ATOM 2361 C CA . GLY A 1 293 ? -23.372 -11.026 16.998 1.00 92.06 293 GLY A CA 1
ATOM 2362 C C . GLY A 1 293 ? -22.152 -10.591 16.185 1.00 92.06 293 GLY A C 1
ATOM 2363 O O . GLY A 1 293 ? -21.944 -9.403 15.966 1.00 92.06 293 GLY A O 1
ATOM 2364 N N . ILE A 1 294 ? -21.388 -11.545 15.642 1.00 90.00 294 ILE A N 1
ATOM 2365 C CA . ILE A 1 294 ? -20.182 -11.264 14.832 1.00 90.00 294 ILE A CA 1
ATOM 2366 C C . ILE A 1 294 ? -20.489 -10.323 13.652 1.00 90.00 294 ILE A C 1
ATOM 2368 O O . ILE A 1 294 ? -19.693 -9.449 13.328 1.00 90.00 294 ILE A O 1
ATOM 2372 N N . LYS A 1 295 ? -21.680 -10.438 13.044 1.00 91.75 295 LYS A N 1
ATOM 2373 C CA . LYS A 1 295 ? -22.124 -9.572 11.933 1.00 91.75 295 LYS A CA 1
ATOM 2374 C C . LYS A 1 295 ? -22.339 -8.104 12.325 1.00 91.75 295 LYS A C 1
ATOM 2376 O O . LYS A 1 295 ? -22.476 -7.265 11.445 1.00 91.75 295 LYS A O 1
ATOM 2381 N N . GLN A 1 296 ? -22.406 -7.807 13.619 1.00 92.50 296 GLN A N 1
ATOM 2382 C CA . GLN A 1 296 ? -22.570 -6.457 14.154 1.00 92.50 296 GLN A CA 1
ATOM 2383 C C . GLN A 1 296 ? -21.226 -5.814 14.520 1.00 92.50 296 GLN A C 1
ATOM 2385 O O . GLN A 1 296 ? -21.205 -4.655 14.925 1.00 92.50 296 GLN A O 1
ATOM 2390 N N . VAL A 1 297 ? -20.111 -6.541 14.402 1.00 94.00 297 VAL A N 1
ATOM 2391 C CA . VAL A 1 297 ? -18.783 -6.063 14.793 1.00 94.00 297 VAL A CA 1
ATOM 2392 C C . VAL A 1 297 ? -17.982 -5.678 13.551 1.00 94.00 297 VAL A C 1
ATOM 2394 O O . VAL A 1 297 ? -17.648 -6.520 12.721 1.00 94.00 297 VAL A O 1
ATOM 2397 N N . LEU A 1 298 ? -17.644 -4.397 13.443 1.00 93.69 298 LEU A N 1
ATOM 2398 C CA . LEU A 1 298 ? -16.732 -3.858 12.442 1.00 93.69 298 LEU A CA 1
ATOM 2399 C C . LEU A 1 298 ? -15.304 -3.979 12.965 1.00 93.69 298 LEU A C 1
ATOM 2401 O O . LEU A 1 298 ? -14.943 -3.337 13.953 1.00 93.69 298 LEU A O 1
ATOM 2405 N N . VAL A 1 299 ? -14.498 -4.815 12.316 1.00 94.06 299 VAL A N 1
ATOM 2406 C CA . VAL A 1 299 ? -13.105 -5.040 12.709 1.00 94.06 299 VAL A CA 1
ATOM 2407 C C . VAL A 1 299 ? -12.197 -4.080 11.951 1.00 94.06 299 VAL A C 1
ATOM 2409 O O . VAL A 1 299 ? -12.154 -4.108 10.722 1.00 94.06 299 VAL A O 1
ATOM 2412 N N . THR A 1 300 ? -11.433 -3.277 12.685 1.00 94.00 300 THR A N 1
ATOM 2413 C CA . THR A 1 300 ? -10.439 -2.360 12.122 1.00 94.00 300 THR A CA 1
ATOM 2414 C C . THR A 1 300 ? -9.071 -2.695 12.692 1.00 94.00 300 THR A C 1
ATOM 2416 O O . THR A 1 300 ? -8.861 -2.643 13.900 1.00 94.00 300 THR A O 1
ATOM 2419 N N . THR A 1 301 ? -8.116 -3.029 11.831 1.00 93.56 301 THR A N 1
ATOM 2420 C CA . THR A 1 301 ? -6.727 -3.254 12.240 1.00 93.56 301 THR A CA 1
ATOM 2421 C C . THR A 1 301 ? -5.960 -1.942 12.184 1.00 93.56 301 THR A C 1
ATOM 2423 O O . THR A 1 301 ? -5.976 -1.284 11.144 1.00 93.56 301 THR A O 1
ATOM 2426 N N . LEU A 1 302 ? -5.282 -1.586 13.268 1.00 93.31 302 LEU A N 1
ATOM 2427 C CA . LEU A 1 302 ? -4.466 -0.379 13.368 1.00 93.31 302 LEU A CA 1
ATOM 2428 C C . LEU A 1 302 ? -3.036 -0.760 13.738 1.00 93.31 302 LEU A C 1
ATOM 2430 O O . LEU A 1 302 ? -2.828 -1.726 14.471 1.00 93.31 302 LEU A O 1
ATOM 2434 N N . ASP A 1 303 ? -2.065 0.002 13.245 1.00 91.88 303 ASP A N 1
ATOM 2435 C CA . ASP A 1 303 ? -0.697 -0.088 13.748 1.00 91.88 303 ASP A CA 1
ATOM 2436 C C . ASP A 1 303 ? -0.639 0.434 15.194 1.00 91.88 303 ASP A C 1
ATOM 2438 O O . ASP A 1 303 ? -1.501 1.199 15.637 1.00 91.88 303 ASP A O 1
ATOM 2442 N N . ALA A 1 304 ? 0.361 -0.016 15.949 1.00 89.81 304 ALA A N 1
ATOM 2443 C CA . ALA A 1 304 ? 0.452 0.192 17.392 1.00 89.81 304 ALA A CA 1
ATOM 2444 C C . ALA A 1 304 ? 0.552 1.677 17.805 1.00 89.81 304 ALA A C 1
ATOM 2446 O O . ALA A 1 304 ? 0.091 2.059 18.879 1.00 89.81 304 ALA A O 1
ATOM 2447 N N . ASP A 1 305 ? 1.128 2.507 16.937 1.00 90.88 305 ASP A N 1
ATOM 2448 C CA . ASP A 1 305 ? 1.344 3.946 17.096 1.00 90.88 305 ASP A CA 1
ATOM 2449 C C . ASP A 1 305 ? 0.302 4.804 16.347 1.00 90.88 305 ASP A C 1
ATOM 2451 O O . ASP A 1 305 ? 0.377 6.038 16.337 1.00 90.88 305 ASP A O 1
ATOM 2455 N N . PHE A 1 306 ? -0.710 4.178 15.733 1.00 93.44 306 PHE A N 1
ATOM 2456 C CA . PHE A 1 306 ? -1.694 4.889 14.926 1.00 93.44 306 PHE A CA 1
ATOM 2457 C C . PHE A 1 306 ? -2.720 5.640 15.787 1.00 93.44 306 PHE A C 1
ATOM 2459 O O . PHE A 1 306 ? -3.685 5.076 16.308 1.00 93.44 306 PHE A O 1
ATOM 2466 N N . CYS A 1 307 ? -2.553 6.958 15.880 1.00 94.81 307 CYS A N 1
ATOM 2467 C CA . CYS A 1 307 ? -3.487 7.843 16.569 1.00 94.81 307 CYS A CA 1
ATOM 2468 C C . CYS A 1 307 ? -4.668 8.216 15.658 1.00 94.81 307 CYS A C 1
ATOM 2470 O O . CYS A 1 307 ? -4.524 9.012 14.725 1.00 94.81 307 CYS A O 1
ATOM 2472 N N . ILE A 1 308 ? -5.850 7.659 15.935 1.00 93.94 308 ILE A N 1
ATOM 2473 C CA . ILE A 1 308 ? -7.058 7.947 15.153 1.00 93.94 308 ILE A CA 1
ATOM 2474 C C . ILE A 1 308 ? -7.557 9.386 15.366 1.00 93.94 308 ILE A C 1
ATOM 2476 O O . ILE A 1 308 ? -7.443 9.962 16.446 1.00 93.94 308 ILE A O 1
ATOM 2480 N N . HIS A 1 309 ? -8.164 9.968 14.329 1.00 93.56 309 HIS A N 1
ATOM 2481 C CA . HIS A 1 309 ? -8.936 11.206 14.474 1.00 93.56 309 HIS A CA 1
ATOM 2482 C C . HIS A 1 309 ? -10.235 10.923 15.256 1.00 93.56 309 HIS A C 1
ATOM 2484 O O . HIS A 1 309 ? -10.794 9.840 15.075 1.00 93.56 309 HIS A O 1
ATOM 2490 N N . PRO A 1 310 ? -10.782 11.868 16.050 1.00 93.44 310 PRO A N 1
ATOM 2491 C CA . PRO A 1 310 ? -12.013 11.634 16.815 1.00 93.44 310 PRO A CA 1
ATOM 2492 C C . PRO A 1 310 ? -13.183 11.105 15.970 1.00 93.44 310 PRO A C 1
ATOM 2494 O O . PRO A 1 310 ? -13.857 10.152 16.361 1.00 93.44 310 PRO A O 1
ATOM 2497 N N . GLU A 1 311 ? -13.330 11.647 14.759 1.00 92.88 311 GLU A N 1
ATOM 2498 C CA . GLU A 1 311 ? -14.346 11.265 13.767 1.00 92.88 311 GLU A CA 1
ATOM 2499 C C . GLU A 1 311 ? -14.001 10.034 12.901 1.00 92.88 311 GLU A C 1
ATOM 2501 O O . GLU A 1 311 ? -14.691 9.748 11.926 1.00 92.88 311 GLU A O 1
ATOM 2506 N N . PHE A 1 312 ? -12.928 9.299 13.199 1.00 93.00 312 PHE A N 1
ATOM 2507 C CA . PHE A 1 312 ? -12.497 8.172 12.364 1.00 93.00 312 PHE A CA 1
ATOM 2508 C C . PHE A 1 312 ? -13.473 6.984 12.396 1.00 93.00 312 PHE A C 1
ATOM 2510 O O . PHE A 1 312 ? -13.767 6.413 11.353 1.00 93.00 312 PHE A O 1
ATOM 2517 N N . LEU A 1 313 ? -13.982 6.606 13.576 1.00 93.19 313 LEU A N 1
ATOM 2518 C CA . LEU A 1 313 ? -14.881 5.449 13.718 1.00 93.19 313 LEU A CA 1
ATOM 2519 C C . LEU A 1 313 ? -16.278 5.670 13.113 1.00 93.19 313 LEU A C 1
ATOM 2521 O O . LEU A 1 313 ? -16.773 4.754 12.462 1.00 93.19 313 LEU A O 1
ATOM 2525 N N . PRO A 1 314 ? -16.913 6.850 13.266 1.00 90.75 314 PRO A N 1
ATOM 2526 C CA . PRO A 1 314 ? -18.183 7.132 12.605 1.00 90.75 314 PRO A CA 1
ATOM 2527 C C . PRO A 1 314 ? -18.108 7.201 11.077 1.00 90.75 314 PRO A C 1
ATOM 2529 O O . PRO A 1 314 ? -19.139 7.108 10.411 1.00 90.75 314 PRO A O 1
ATOM 2532 N N . GLN A 1 315 ? -16.917 7.417 10.512 1.00 85.56 315 GLN A N 1
ATOM 2533 C CA . GLN A 1 315 ? -16.754 7.559 9.074 1.00 85.56 315 GLN A CA 1
ATOM 2534 C C . GLN A 1 315 ? -17.070 6.225 8.371 1.00 85.56 315 GLN A C 1
ATOM 2536 O O . GLN A 1 315 ? -16.460 5.204 8.699 1.00 85.56 315 GLN A O 1
ATOM 2541 N N . PRO A 1 316 ? -17.971 6.205 7.369 1.00 66.06 316 PRO A N 1
ATOM 2542 C CA . PRO A 1 316 ? -18.249 4.992 6.614 1.00 66.06 316 PRO A CA 1
ATOM 2543 C C . PRO A 1 316 ? -16.972 4.512 5.916 1.00 66.06 316 PRO A C 1
ATOM 2545 O O . PRO A 1 316 ? -16.393 5.195 5.066 1.00 66.06 316 PRO A O 1
ATOM 2548 N N . LEU A 1 317 ? -16.518 3.320 6.305 1.00 57.47 317 LEU A N 1
ATOM 2549 C CA . LEU A 1 317 ? -15.423 2.610 5.660 1.00 57.47 317 LEU A CA 1
ATOM 2550 C C . LEU A 1 317 ? -15.933 2.114 4.301 1.00 57.47 317 LEU A C 1
ATOM 2552 O O . LEU A 1 317 ? -16.446 1.004 4.218 1.00 57.47 317 LEU A O 1
ATOM 2556 N N . CYS A 1 318 ? -15.793 2.957 3.273 1.00 38.38 318 CYS A N 1
ATOM 2557 C CA . CYS A 1 318 ? -16.035 2.746 1.833 1.00 38.38 318 CYS A CA 1
ATOM 2558 C C . CYS A 1 318 ? -17.150 3.630 1.251 1.00 38.38 318 CYS A C 1
ATOM 2560 O O . CYS A 1 318 ? -18.339 3.384 1.443 1.00 38.38 318 CYS A O 1
ATOM 2562 N N . GLY A 1 319 ? -16.712 4.608 0.455 1.00 31.88 319 GLY A N 1
ATOM 2563 C CA . GLY A 1 319 ? -17.459 5.329 -0.572 1.00 31.88 319 GLY A CA 1
ATOM 2564 C C . GLY A 1 319 ? -16.495 5.742 -1.677 1.00 31.88 319 GLY A C 1
ATOM 2565 O O . GLY A 1 319 ? -15.446 6.342 -1.334 1.00 31.88 319 GLY A O 1
#

Secondary structure (DSSP, 8-state):
-HHHHHHHHHHHHHHHHHHHHHHHHHHHS---S------THHHHHHHHHHHHHHHHH-HHHH-HHHHHHHHHHHHHHHHHHHHHHHHH-S-SS-HHHHHHHHHHTHHHHHHHHHHHHHHHHHHHHHHHHHHHHH-HHHHHHHHHHHHHHHHHHHHHHHHHHHHHHHHHHHHHTS-HHHHHHHH-TTTGGG-EEEEEEE-SS--HHHHHHHHHHHHT-SS-GGGEEEEEEEETTS-HHHHHHHHHHHHHHGGGSSEEEEEEEPTT-TTPPPSHHHHHHHHHHHHHHHHHHTT--GGGEEEEE--TT----TTTTTS-S--

Radius of gyration: 31.74 Å; chains: 1; bounding box: 64×49×87 Å

Foldseek 3Di:
DLLVVLLQCLLVVLLVVLVVVVVVVCVVDPDDPDPCPPQCLVVLVVLLVVLVVLQVPVCVPQNNVVSSSSSSSSNSNSNNSNVNNVVVDVDRPDPVVVVVVCVVCVVVVVVCVVCVVVVVVVCVVCVLVVCCVVPVPVSVVVVVVVVVVVVVVVVVVVVVVVVVVVVVVVVLPDPLLVVLCVVPVPQVVLAAEEEEEEDDADACVLQVLQVVLQLLAPPQQLRYEYFYQAEPPHDPVRLVVVVVVCVVCQVSHNGYHYDYHYPDDPPDDDDSVSSRVRSVVVVVVVCVVVVRDPVRYDYHYDYSNDRDRNSRVSHPPDD

Sequence (319 aa):
MRILLVFILATALSFYASDFLAQMWRKIWPRRGWPVVYHHSLTGVILILLGVLSLVLGQPIVGTPNNILVGVAFIGFGIGTVLHHLLAENFIISERIEKNFIQRHENGVERFLEILPGALTWLALTSPVWLSFTLPFALAYLILIADVYWLFNAVKISVLIYFGYKKMVYAKKQDWFGKLQEDFPKEWGGYYHFLVLPTYKESLEILQPAFDAIINSTYPPKKIFIGVGLEERDSPEKIAQVQEYWKKNAHKIGGVFVTIHPYGLPGELAGPATNRNWAINNAANEFSKMGIGIKQVLVTTLDADFCIHPEFLPQPLCG